Protein AF-A0A225V5F4-F1 (afdb_monomer_lite)

Organism: NCBI:txid4795

Sequence (228 aa):
MTTALLSSGRLGVRALQALCAVLAMIFTSLGYIKFTSGQLSSGSAIYTTIACYTAMLCGLYYVIPVGVLKLTSSAPKVLYQRLVDAVLAIALLIAGIIHATSDAVKDCSSYNTMFETYHGSALFRCGDMTVAIVLTFVTCALFLVTLVWSFMRDTCKSVNGDNLQAALADDDSQANGYVVASTPGKKDGPTSADATVDLDRQHPGLKIVRCTGRTLQFGCSVVALVCI

Radius of gyration: 25.62 Å; chains: 1; bounding box: 65×44×77 Å

pLDDT: mean 71.34, std 20.96, range [26.58, 97.12]

Foldseek 3Di:
DDQPADPPVVLVLLVLLLVLLVLLLVLLCQQFVVVVVVPDDDPLSVLLNVLSVLSNVRSCVCNPCVHPVVVDSDDPDLVVLLVSLVVSLVSLVVSLVSLCPDPCQVCVVVQQVVCCVPPVGGRGDNVSSVSSSVSSNVSSVSSVVVNVVSVVVVVVCVVCVPPVVVVVVPPPDDDDDDDDDDDDDDDDDDDDPVVVVVVCVVCVVVVVVVVVVVVVVVVVVVVVVVVD

Secondary structure (DSSP, 8-state):
----PPPHHHHHHHHHHHHHHHHHHHHHHHHBTTGGGTS---HHHHHHHHHHHHHHHHHHHIIIIIIIS---SSPPPHHHHHHHHHHHHHHHHHHHHHHHHSHHHHTHHHHHHHHHHHHSS-SB-HHHHHHHHHHHHHHHHHHHHHHHHHHHHHHHHHHTTTTSTTTSSSS----------PPPP------TTHHHHHHHHH-HHHHHHHHHHHHHHHHHHHHHHHT-

Structure (mmCIF, N/CA/C/O backbone):
data_AF-A0A225V5F4-F1
#
_entry.id   AF-A0A225V5F4-F1
#
loop_
_atom_site.group_PDB
_atom_site.id
_atom_site.type_symbol
_atom_site.label_atom_id
_atom_site.label_alt_id
_atom_site.label_comp_id
_atom_site.label_asym_id
_atom_site.label_entity_id
_atom_site.label_seq_id
_atom_site.pdbx_PDB_ins_code
_atom_site.Cartn_x
_atom_site.Cartn_y
_atom_site.Cartn_z
_atom_site.occupancy
_atom_site.B_iso_or_equiv
_atom_site.auth_seq_id
_atom_site.auth_comp_id
_atom_site.auth_asym_id
_atom_site.auth_atom_id
_atom_site.pdbx_PDB_model_num
ATOM 1 N N . MET A 1 1 ? -23.630 7.935 26.181 1.00 33.69 1 MET A N 1
ATOM 2 C CA . MET A 1 1 ? -23.200 7.223 24.956 1.00 33.69 1 MET A CA 1
ATOM 3 C C . MET A 1 1 ? -21.682 7.338 24.874 1.00 33.69 1 MET A C 1
ATOM 5 O O . MET A 1 1 ? -21.175 8.413 24.584 1.00 33.69 1 MET A O 1
ATOM 9 N N . THR A 1 2 ? -20.948 6.302 25.275 1.00 33.53 2 THR A N 1
ATOM 10 C CA . THR A 1 2 ? -19.479 6.309 25.334 1.00 33.53 2 THR A CA 1
ATOM 11 C C . THR A 1 2 ? -18.911 6.096 23.934 1.00 33.53 2 THR A C 1
ATOM 13 O O . THR A 1 2 ? -19.036 5.028 23.342 1.00 33.53 2 THR A O 1
ATOM 16 N N . THR A 1 3 ? -18.315 7.142 23.369 1.00 40.59 3 THR A N 1
ATOM 17 C CA . THR A 1 3 ? -17.640 7.096 22.073 1.00 40.59 3 THR A CA 1
ATOM 18 C C . THR A 1 3 ? -16.362 6.272 22.208 1.00 40.59 3 THR A C 1
ATOM 20 O O . THR A 1 3 ? -15.374 6.710 22.793 1.00 40.59 3 THR A O 1
ATOM 23 N N . ALA A 1 4 ? -16.362 5.050 21.673 1.00 45.97 4 ALA A N 1
ATOM 24 C CA . ALA A 1 4 ? -15.151 4.244 21.564 1.00 45.97 4 ALA A CA 1
ATOM 25 C C . ALA A 1 4 ? -14.235 4.845 20.482 1.00 45.97 4 ALA A C 1
ATOM 27 O O . ALA A 1 4 ? -14.235 4.418 19.329 1.00 45.97 4 ALA A O 1
ATOM 28 N N . LEU A 1 5 ? -13.487 5.886 20.847 1.00 53.06 5 LEU A N 1
ATOM 29 C CA . LEU A 1 5 ? -12.470 6.505 20.004 1.00 53.06 5 LEU A CA 1
ATOM 30 C C . LEU A 1 5 ? -11.338 5.492 19.770 1.00 53.06 5 LEU A C 1
ATOM 32 O O . LEU A 1 5 ? -10.773 4.951 20.723 1.00 53.06 5 LEU A O 1
ATOM 36 N N . LEU A 1 6 ? -10.993 5.218 18.505 1.00 58.59 6 LEU A N 1
ATOM 37 C CA . LEU A 1 6 ? -9.748 4.510 18.205 1.00 58.59 6 LEU A CA 1
ATOM 38 C C . LEU A 1 6 ? -8.584 5.303 18.815 1.00 58.59 6 LEU A C 1
ATOM 40 O O . LEU A 1 6 ? -8.486 6.511 18.614 1.00 58.59 6 LEU A O 1
ATOM 44 N N . SER A 1 7 ? -7.690 4.618 19.534 1.00 69.88 7 SER A N 1
ATOM 45 C CA . SER A 1 7 ? -6.461 5.231 20.053 1.00 69.88 7 SER A CA 1
ATOM 46 C C . SER A 1 7 ? -5.684 5.914 18.922 1.00 69.88 7 SER A C 1
ATOM 48 O O . SER A 1 7 ? -5.525 5.325 17.847 1.00 69.88 7 SER A O 1
ATOM 50 N N . SER A 1 8 ? -5.158 7.117 19.177 1.00 70.75 8 SER A N 1
ATOM 51 C CA . SER A 1 8 ? -4.374 7.904 18.212 1.00 70.75 8 SER A CA 1
ATOM 52 C C . SER A 1 8 ? -3.235 7.101 17.577 1.00 70.75 8 SER A C 1
ATOM 54 O O . SER A 1 8 ? -2.966 7.254 16.388 1.00 70.75 8 SER A O 1
ATOM 56 N N . GLY A 1 9 ? -2.624 6.172 18.325 1.00 70.75 9 GLY A N 1
ATOM 57 C CA . GLY A 1 9 ? -1.590 5.278 17.797 1.00 70.75 9 GLY A CA 1
ATOM 58 C C . GLY A 1 9 ? -2.111 4.329 16.712 1.00 70.75 9 GLY A C 1
ATOM 59 O O . GLY A 1 9 ? -1.473 4.162 15.677 1.00 70.75 9 GLY A O 1
ATOM 60 N N . ARG A 1 10 ? -3.313 3.761 16.882 1.00 74.88 10 ARG A N 1
ATOM 61 C CA . ARG A 1 10 ? -3.927 2.903 15.852 1.00 74.88 10 ARG A CA 1
ATOM 62 C C . ARG A 1 10 ? -4.319 3.703 14.619 1.00 74.88 10 ARG A C 1
ATOM 64 O O . ARG A 1 10 ? -4.143 3.211 13.511 1.00 74.88 10 ARG A O 1
ATOM 71 N N . LEU A 1 11 ? -4.818 4.922 14.806 1.00 79.62 11 LEU A N 1
ATOM 72 C CA . LEU A 1 11 ? -5.141 5.811 13.694 1.00 79.62 11 LEU A CA 1
ATOM 73 C C . LEU A 1 11 ? -3.889 6.144 12.866 1.00 79.62 11 LEU A C 1
ATOM 75 O O . LEU A 1 11 ? -3.936 6.065 11.641 1.00 79.62 11 LEU A O 1
ATOM 79 N N . GLY A 1 12 ? -2.762 6.420 13.531 1.00 79.00 12 GLY A N 1
ATOM 80 C CA . GLY A 1 12 ? -1.473 6.654 12.877 1.00 79.00 12 GLY A CA 1
ATOM 81 C C . GLY A 1 12 ? -1.001 5.460 12.044 1.00 79.00 12 GLY A C 1
ATOM 82 O O . GLY A 1 12 ? -0.640 5.630 10.882 1.00 79.00 12 GLY A O 1
ATOM 83 N N . VAL A 1 13 ? -1.083 4.237 12.583 1.00 84.19 13 VAL A N 1
ATOM 84 C CA . VAL A 1 13 ? -0.698 3.026 11.834 1.00 84.19 13 VAL A CA 1
ATOM 85 C C . VAL A 1 13 ? -1.609 2.798 10.621 1.00 84.19 13 VAL A C 1
ATOM 87 O O . VAL A 1 13 ? -1.116 2.447 9.553 1.00 84.19 13 VAL A O 1
ATOM 90 N N . ARG A 1 14 ? -2.922 3.050 10.736 1.00 87.94 14 ARG A N 1
ATOM 91 C CA . ARG A 1 14 ? -3.859 2.951 9.598 1.00 87.94 14 ARG A CA 1
ATOM 92 C C . ARG A 1 14 ? -3.578 3.985 8.508 1.00 87.94 14 ARG A C 1
ATOM 94 O O . ARG A 1 14 ? -3.664 3.658 7.327 1.00 87.94 14 ARG A O 1
ATOM 101 N N . ALA A 1 15 ? -3.210 5.205 8.893 1.00 87.75 15 ALA A N 1
ATOM 102 C CA . ALA A 1 15 ? -2.796 6.234 7.944 1.00 87.75 15 ALA A CA 1
ATOM 103 C C . ALA A 1 15 ? -1.501 5.838 7.223 1.00 87.75 15 ALA A C 1
ATOM 105 O O . ALA A 1 15 ? -1.421 5.956 6.003 1.00 87.75 15 ALA A O 1
ATOM 106 N N . LEU A 1 16 ? -0.524 5.294 7.954 1.00 88.88 16 LEU A N 1
ATOM 107 C CA . LEU A 1 16 ? 0.726 4.823 7.366 1.00 88.88 16 LEU A CA 1
ATOM 108 C C . LEU A 1 16 ? 0.502 3.646 6.404 1.00 88.88 16 LEU A C 1
ATOM 110 O O . LEU A 1 16 ? 1.072 3.646 5.320 1.00 88.88 16 LEU A O 1
ATOM 114 N N . GLN A 1 17 ? -0.378 2.696 6.745 1.00 92.38 17 GLN A N 1
ATOM 115 C CA . GLN A 1 17 ? -0.789 1.613 5.839 1.00 92.38 17 GLN A CA 1
ATOM 116 C C . GLN A 1 17 ? -1.348 2.166 4.524 1.00 92.38 17 GLN A C 1
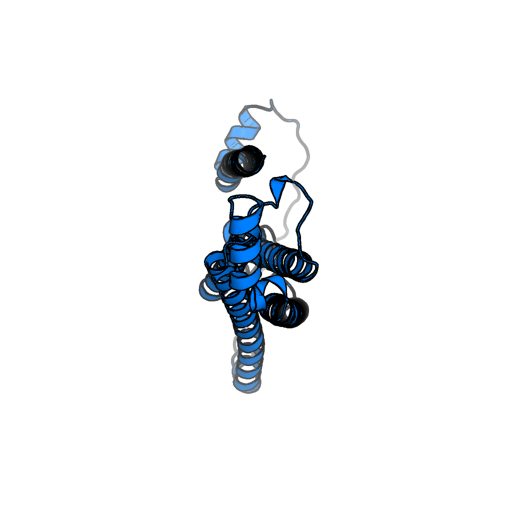ATOM 118 O O . GLN A 1 17 ? -0.930 1.731 3.454 1.00 92.38 17 GLN A O 1
ATOM 123 N N . ALA A 1 18 ? -2.258 3.144 4.597 1.00 92.12 18 ALA A N 1
ATOM 124 C CA . ALA A 1 18 ? -2.835 3.761 3.408 1.00 92.12 18 ALA A CA 1
ATOM 125 C C . ALA A 1 18 ? -1.777 4.493 2.568 1.00 92.12 18 ALA A C 1
ATOM 127 O O . ALA A 1 18 ? -1.742 4.325 1.353 1.00 92.12 18 ALA A O 1
ATOM 128 N N . LEU A 1 19 ? -0.891 5.262 3.208 1.00 93.69 19 LEU A N 1
ATOM 129 C CA . LEU A 1 19 ? 0.176 5.995 2.526 1.00 93.69 19 LEU A CA 1
ATOM 130 C C . LEU A 1 19 ? 1.174 5.057 1.839 1.00 93.69 19 LEU A C 1
ATOM 132 O O . LEU A 1 19 ? 1.462 5.239 0.658 1.00 93.69 19 LEU A O 1
ATOM 136 N N . CYS A 1 20 ? 1.672 4.034 2.538 1.00 92.75 20 CYS A N 1
ATOM 137 C CA . CYS A 1 20 ? 2.596 3.059 1.958 1.00 92.75 20 CYS A CA 1
ATOM 138 C C . CYS A 1 20 ? 1.955 2.299 0.791 1.00 92.75 20 CYS A C 1
ATOM 140 O O . CYS A 1 20 ? 2.609 2.108 -0.231 1.00 92.75 20 CYS A O 1
ATOM 142 N N . ALA A 1 21 ? 0.674 1.939 0.903 1.00 94.19 21 ALA A N 1
ATOM 143 C CA . ALA A 1 21 ? -0.059 1.267 -0.161 1.00 94.19 21 ALA A CA 1
ATOM 144 C C . ALA A 1 21 ? -0.243 2.153 -1.409 1.00 94.19 21 ALA A C 1
ATOM 146 O O . ALA A 1 21 ? -0.066 1.682 -2.532 1.00 94.19 21 ALA A O 1
ATOM 147 N N . VAL A 1 22 ? -0.541 3.446 -1.228 1.00 95.69 22 VAL A N 1
ATOM 148 C CA . VAL A 1 22 ? -0.614 4.422 -2.332 1.00 95.69 22 VAL A CA 1
ATOM 149 C C . VAL A 1 22 ? 0.736 4.557 -3.022 1.00 95.69 22 VAL A C 1
ATOM 151 O O . VAL A 1 22 ? 0.814 4.453 -4.244 1.00 95.69 22 VAL A O 1
ATOM 154 N N . LEU A 1 23 ? 1.805 4.757 -2.248 1.00 92.88 23 LEU A N 1
ATOM 155 C CA . LEU A 1 23 ? 3.150 4.888 -2.801 1.00 92.88 23 LEU A CA 1
ATOM 156 C C . LEU A 1 23 ? 3.560 3.612 -3.547 1.00 92.88 23 LEU A C 1
ATOM 158 O O . LEU A 1 23 ? 4.086 3.708 -4.651 1.00 92.88 23 LEU A O 1
ATOM 162 N N . ALA A 1 24 ? 3.250 2.427 -3.011 1.00 93.44 24 ALA A N 1
ATOM 163 C CA . ALA A 1 24 ? 3.509 1.157 -3.686 1.00 93.44 24 ALA A CA 1
ATOM 164 C C . ALA A 1 24 ? 2.818 1.080 -5.057 1.00 93.44 24 ALA A C 1
ATOM 166 O O . ALA A 1 24 ? 3.442 0.646 -6.023 1.00 93.44 24 ALA A O 1
ATOM 167 N N . MET A 1 25 ? 1.566 1.540 -5.176 1.00 93.31 25 MET A N 1
ATOM 168 C CA . MET A 1 25 ? 0.874 1.607 -6.470 1.00 93.31 25 MET A CA 1
ATOM 169 C C . MET A 1 25 ? 1.522 2.609 -7.425 1.00 93.31 25 MET A C 1
ATOM 171 O O . MET A 1 25 ? 1.740 2.276 -8.584 1.00 93.31 25 MET A O 1
ATOM 175 N N . ILE A 1 26 ? 1.864 3.811 -6.949 1.00 92.12 26 ILE A N 1
ATOM 176 C CA . ILE A 1 26 ? 2.505 4.842 -7.780 1.00 92.12 26 ILE A CA 1
ATOM 177 C C . ILE A 1 26 ? 3.826 4.316 -8.344 1.00 92.12 26 ILE A C 1
ATOM 179 O O . ILE A 1 26 ? 4.032 4.352 -9.553 1.00 92.12 26 ILE A O 1
ATOM 183 N N . PHE A 1 27 ? 4.697 3.774 -7.491 1.00 92.12 27 PHE A N 1
ATOM 184 C CA . PHE A 1 27 ? 5.974 3.208 -7.924 1.00 92.12 27 PHE A CA 1
ATOM 185 C C . PHE A 1 27 ? 5.797 1.959 -8.794 1.00 92.12 27 PHE A C 1
ATOM 187 O O . PHE A 1 27 ? 6.575 1.762 -9.724 1.00 92.12 27 PHE A O 1
ATOM 194 N N . THR A 1 28 ? 4.749 1.157 -8.563 1.00 90.94 28 THR A N 1
ATOM 195 C CA . THR A 1 28 ? 4.397 0.052 -9.469 1.00 90.94 28 THR A CA 1
ATOM 196 C C . THR A 1 28 ? 4.079 0.595 -10.856 1.00 90.94 28 THR A C 1
ATOM 198 O O . THR A 1 28 ? 4.645 0.112 -11.823 1.00 90.94 28 THR A O 1
ATOM 201 N N . SER A 1 29 ? 3.250 1.632 -10.978 1.00 88.81 29 SER A N 1
ATOM 202 C CA . SER A 1 29 ? 2.931 2.240 -12.274 1.00 88.81 29 SER A CA 1
ATOM 203 C C . SER A 1 29 ? 4.150 2.898 -12.930 1.00 88.81 29 SER A C 1
ATOM 205 O O . SER A 1 29 ? 4.380 2.709 -14.120 1.00 88.81 29 SER A O 1
ATOM 207 N N . LEU A 1 30 ? 4.973 3.621 -12.163 1.00 87.25 30 LEU A N 1
ATOM 208 C CA . LEU A 1 30 ? 6.195 4.262 -12.669 1.00 87.25 30 LEU A CA 1
ATOM 209 C C . LEU A 1 30 ? 7.260 3.250 -13.109 1.00 87.25 30 LEU A C 1
ATOM 211 O O . LEU A 1 30 ? 8.038 3.536 -14.018 1.00 87.25 30 LEU A O 1
ATOM 215 N N . GLY A 1 31 ? 7.284 2.067 -12.491 1.00 86.12 31 GLY A N 1
ATOM 216 C CA . GLY A 1 31 ? 8.183 0.976 -12.853 1.00 86.12 31 GLY A CA 1
ATOM 217 C C . GLY A 1 31 ? 8.015 0.513 -14.301 1.00 86.12 31 GLY A C 1
ATOM 218 O O . GLY A 1 31 ? 8.984 0.070 -14.910 1.00 86.12 31 GLY A O 1
ATOM 219 N N . TYR A 1 32 ? 6.829 0.664 -14.890 1.00 83.88 32 TYR A N 1
ATOM 220 C CA . TYR A 1 32 ? 6.538 0.235 -16.258 1.00 83.88 32 TYR A CA 1
ATOM 221 C C . TYR A 1 32 ? 6.329 1.469 -17.152 1.00 83.88 32 TYR A C 1
ATOM 223 O O . TYR A 1 32 ? 5.253 2.063 -17.183 1.00 83.88 32 TYR A O 1
ATOM 231 N N . ILE A 1 33 ? 7.363 1.849 -17.913 1.00 74.31 33 ILE A N 1
ATOM 232 C CA . ILE A 1 33 ? 7.420 3.124 -18.658 1.00 74.31 33 ILE A CA 1
ATOM 233 C C . ILE A 1 33 ? 6.311 3.216 -19.716 1.00 74.31 33 ILE A C 1
ATOM 235 O O . ILE A 1 33 ? 5.749 4.285 -19.944 1.00 74.31 33 ILE A O 1
ATOM 239 N N . LYS A 1 34 ? 5.952 2.091 -20.344 1.00 63.47 34 LYS A N 1
ATOM 240 C CA . LYS A 1 34 ? 4.895 2.024 -21.367 1.00 63.47 34 LYS A CA 1
ATOM 241 C C . LYS A 1 34 ? 3.515 1.638 -20.821 1.00 63.47 34 LYS A C 1
ATOM 243 O O . LYS A 1 34 ? 2.714 1.063 -21.559 1.00 63.47 34 LYS A O 1
ATOM 248 N N . PHE A 1 35 ? 3.194 1.972 -19.566 1.00 53.12 35 PHE A N 1
ATOM 249 C CA . PHE A 1 35 ? 1.824 1.802 -19.052 1.00 53.12 35 PHE A CA 1
ATOM 250 C C . PHE A 1 35 ? 0.787 2.539 -19.920 1.00 53.12 35 PHE A C 1
ATOM 252 O O . PHE A 1 35 ? -0.272 1.987 -20.205 1.00 53.12 35 PHE A O 1
ATOM 259 N N . THR A 1 36 ? 1.129 3.734 -20.421 1.00 47.31 36 THR A N 1
ATOM 260 C CA . THR A 1 36 ? 0.275 4.580 -21.281 1.00 47.31 36 THR A CA 1
ATOM 261 C C . THR A 1 36 ? -0.117 3.926 -22.609 1.00 47.31 36 THR A C 1
ATOM 263 O O . THR A 1 36 ? -1.167 4.237 -23.159 1.00 47.31 36 THR A O 1
ATOM 266 N N . SER A 1 37 ? 0.684 2.994 -23.134 1.00 50.25 37 SER A N 1
ATOM 267 C CA . SER A 1 37 ? 0.392 2.309 -24.404 1.00 50.25 37 SER A CA 1
ATOM 268 C C . SER A 1 37 ? -0.444 1.034 -24.223 1.00 50.25 37 SER A C 1
ATOM 270 O O . SER A 1 37 ? -0.746 0.365 -25.208 1.00 50.25 37 SER A O 1
ATOM 272 N N . GLY A 1 38 ? -0.762 0.646 -22.979 1.00 49.16 38 GLY A N 1
ATOM 273 C CA . GLY A 1 38 ? -1.541 -0.556 -22.650 1.00 49.16 38 GLY A CA 1
ATOM 274 C C . GLY A 1 38 ? -0.852 -1.895 -22.949 1.00 49.16 38 GLY A C 1
ATOM 275 O O . GLY A 1 38 ? -1.454 -2.945 -22.750 1.00 49.16 38 GLY A O 1
ATOM 276 N N . GLN A 1 39 ? 0.396 -1.887 -23.426 1.00 45.50 39 GLN A N 1
ATOM 277 C CA . GLN A 1 39 ? 1.005 -3.064 -24.053 1.00 45.50 39 GLN A CA 1
ATOM 278 C C . GLN A 1 39 ? 1.844 -3.948 -23.124 1.00 45.50 39 GLN A C 1
ATOM 280 O O . GLN A 1 39 ? 2.151 -5.073 -23.503 1.00 45.50 39 GLN A O 1
ATOM 285 N N . LEU A 1 40 ? 2.251 -3.481 -21.939 1.00 57.16 40 LEU A N 1
ATOM 286 C CA . LEU A 1 40 ? 3.290 -4.169 -21.158 1.00 57.16 40 LEU A CA 1
ATOM 287 C C . LEU A 1 40 ? 3.053 -4.081 -19.646 1.00 57.16 40 LEU A C 1
ATOM 289 O O . LEU A 1 40 ? 3.934 -3.668 -18.900 1.00 57.16 40 LEU A O 1
ATOM 293 N N . SER A 1 41 ? 1.858 -4.454 -19.181 1.00 65.94 41 SER A N 1
ATOM 294 C CA . SER A 1 41 ? 1.632 -4.688 -17.750 1.00 65.94 41 SER A CA 1
ATOM 295 C C . SER A 1 41 ? 1.781 -6.178 -17.447 1.00 65.94 41 SER A C 1
ATOM 297 O O . SER A 1 41 ? 1.124 -7.010 -18.070 1.00 65.94 41 SER A O 1
ATOM 299 N N . SER A 1 42 ? 2.659 -6.527 -16.506 1.00 78.50 42 SER A N 1
ATOM 300 C CA . SER A 1 42 ? 2.799 -7.911 -16.043 1.00 78.50 42 SER A CA 1
ATOM 301 C C . SER A 1 42 ? 1.627 -8.286 -15.132 1.00 78.50 42 SER A C 1
ATOM 303 O O . SER A 1 42 ? 1.201 -7.483 -14.298 1.00 78.50 42 SER A O 1
ATOM 305 N N . GLY A 1 43 ? 1.148 -9.533 -15.209 1.00 83.62 43 GLY A N 1
ATOM 306 C CA . GLY A 1 43 ? 0.132 -10.048 -14.281 1.00 83.62 43 GLY A CA 1
ATOM 307 C C . GLY A 1 43 ? 0.535 -9.892 -12.806 1.00 83.62 43 GLY A C 1
ATOM 308 O O . GLY A 1 43 ? -0.314 -9.636 -11.953 1.00 83.62 43 GLY A O 1
ATOM 309 N N . SER A 1 44 ? 1.841 -9.941 -12.517 1.00 87.81 44 SER A N 1
ATOM 310 C CA . SER A 1 44 ? 2.403 -9.686 -11.185 1.00 87.81 44 SER A CA 1
ATOM 311 C C . SER A 1 44 ? 2.184 -8.248 -10.701 1.00 87.81 44 SER A C 1
ATOM 313 O O . SER A 1 44 ? 1.809 -8.030 -9.545 1.00 87.81 44 SER A O 1
ATOM 315 N N . ALA A 1 45 ? 2.367 -7.265 -11.583 1.00 87.69 45 ALA A N 1
ATOM 316 C CA . ALA A 1 45 ? 2.132 -5.858 -11.282 1.00 87.69 45 ALA A CA 1
ATOM 317 C C . ALA A 1 45 ? 0.643 -5.570 -11.099 1.00 87.69 45 ALA A C 1
ATOM 319 O O . ALA A 1 45 ? 0.272 -4.883 -10.153 1.00 87.69 45 ALA A O 1
ATOM 320 N N . ILE A 1 46 ? -0.218 -6.148 -11.944 1.00 89.81 46 ILE A N 1
ATOM 321 C CA . ILE A 1 46 ? -1.675 -6.001 -11.826 1.00 89.81 46 ILE A CA 1
ATOM 322 C C . ILE A 1 46 ? -2.155 -6.531 -10.473 1.00 89.81 46 ILE A C 1
ATOM 324 O O . ILE A 1 46 ? -2.849 -5.821 -9.745 1.00 89.81 46 ILE A O 1
ATOM 328 N N . TYR A 1 47 ? -1.751 -7.750 -10.101 1.00 92.25 47 TYR A N 1
ATOM 329 C CA . TYR A 1 47 ? -2.118 -8.329 -8.809 1.00 92.25 47 TYR A CA 1
ATOM 330 C C . TYR A 1 47 ? -1.622 -7.468 -7.640 1.00 92.25 47 TYR A C 1
ATOM 332 O O . TYR A 1 47 ? -2.377 -7.201 -6.703 1.00 92.25 47 TYR A O 1
ATOM 340 N N . THR A 1 48 ? -0.385 -6.968 -7.720 1.00 93.00 48 THR A N 1
ATOM 341 C CA . THR A 1 48 ? 0.181 -6.090 -6.687 1.00 93.00 48 THR A CA 1
ATOM 342 C C . THR A 1 48 ? -0.588 -4.786 -6.557 1.00 93.00 48 THR A C 1
ATOM 344 O O . THR A 1 48 ? -0.920 -4.382 -5.445 1.00 93.00 48 THR A O 1
ATOM 347 N N . THR A 1 49 ? -0.947 -4.158 -7.674 1.00 92.69 49 THR A N 1
ATOM 348 C CA . THR A 1 49 ? -1.759 -2.940 -7.679 1.00 92.69 49 THR A CA 1
ATOM 349 C C . THR A 1 49 ? -3.125 -3.185 -7.045 1.00 92.69 49 THR A C 1
ATOM 351 O O . THR A 1 49 ? -3.555 -2.382 -6.225 1.00 92.69 49 THR A O 1
ATOM 354 N N . ILE A 1 50 ? -3.788 -4.310 -7.334 1.00 94.31 50 ILE A N 1
ATOM 355 C CA . ILE A 1 50 ? -5.079 -4.656 -6.716 1.00 94.31 50 ILE A CA 1
ATOM 356 C C . ILE A 1 50 ? -4.925 -4.879 -5.202 1.00 94.31 50 ILE A C 1
ATOM 358 O O . ILE A 1 50 ? -5.712 -4.352 -4.410 1.00 94.31 50 ILE A O 1
ATOM 362 N N . ALA A 1 51 ? -3.900 -5.617 -4.771 1.00 95.12 51 ALA A N 1
ATOM 363 C CA . ALA A 1 51 ? -3.637 -5.853 -3.351 1.00 95.12 51 ALA A CA 1
ATOM 364 C C . ALA A 1 51 ? -3.346 -4.536 -2.602 1.00 95.12 51 ALA A C 1
ATOM 366 O O . ALA A 1 51 ? -3.956 -4.257 -1.569 1.00 95.12 51 ALA A O 1
ATOM 367 N N . CYS A 1 52 ? -2.494 -3.672 -3.155 1.00 94.75 52 CYS A N 1
ATOM 368 C CA . CYS A 1 52 ? -2.200 -2.358 -2.585 1.00 94.75 52 CYS A CA 1
ATOM 369 C C . CYS A 1 52 ? -3.422 -1.423 -2.621 1.00 94.75 52 CYS A C 1
ATOM 371 O O . CYS A 1 52 ? -3.677 -0.708 -1.655 1.00 94.75 52 CYS A O 1
ATOM 373 N N . TYR A 1 53 ? -4.244 -1.470 -3.669 1.00 95.00 53 TYR A N 1
ATOM 374 C CA . TYR A 1 53 ? -5.486 -0.701 -3.747 1.00 95.00 53 TYR A CA 1
ATOM 375 C C . TYR A 1 53 ? -6.468 -1.086 -2.634 1.00 95.00 53 TYR A C 1
ATOM 377 O O . TYR A 1 53 ? -6.994 -0.223 -1.928 1.00 95.00 53 TYR A O 1
ATOM 385 N N . THR A 1 54 ? -6.686 -2.386 -2.427 1.00 94.69 54 THR A N 1
ATOM 386 C CA . THR A 1 54 ? -7.575 -2.872 -1.358 1.00 94.69 54 THR A CA 1
ATOM 387 C C . THR A 1 54 ? -7.041 -2.523 0.034 1.00 94.69 54 THR A C 1
ATOM 389 O O . THR A 1 54 ? -7.807 -2.088 0.897 1.00 94.69 54 THR A O 1
ATOM 392 N N . ALA A 1 55 ? -5.724 -2.612 0.237 1.00 94.00 55 ALA A N 1
ATOM 393 C CA . ALA A 1 55 ? -5.054 -2.180 1.460 1.00 94.00 55 ALA A CA 1
ATOM 394 C C . ALA A 1 55 ? -5.219 -0.673 1.723 1.00 94.00 55 ALA A C 1
ATOM 396 O O . ALA A 1 55 ? -5.548 -0.272 2.843 1.00 94.00 55 ALA A O 1
ATOM 397 N N . MET A 1 56 ? -5.062 0.158 0.688 1.00 95.06 56 MET A N 1
ATOM 398 C CA . MET A 1 56 ? -5.299 1.600 0.751 1.00 95.06 56 MET A CA 1
ATOM 399 C C . MET A 1 56 ? -6.742 1.906 1.159 1.00 95.06 56 MET A C 1
ATOM 401 O O . MET A 1 56 ? -6.956 2.677 2.096 1.00 95.06 56 MET A O 1
ATOM 405 N N . LEU A 1 57 ? -7.730 1.306 0.485 1.00 92.50 57 LEU A N 1
ATOM 406 C CA . LEU A 1 57 ? -9.145 1.516 0.804 1.00 92.50 57 LEU A CA 1
ATOM 407 C C . LEU A 1 57 ? -9.460 1.131 2.250 1.00 92.50 57 LEU A C 1
ATOM 409 O O . LEU A 1 57 ? -10.162 1.864 2.947 1.00 92.50 57 LEU A O 1
ATOM 413 N N . CYS A 1 58 ? -8.903 0.013 2.716 1.00 90.44 58 CYS A N 1
ATOM 414 C CA . CYS A 1 58 ? -9.038 -0.423 4.098 1.00 90.44 58 CYS A CA 1
ATOM 415 C C . CYS A 1 58 ? -8.472 0.624 5.072 1.00 90.44 58 CYS A C 1
ATOM 417 O O . CYS A 1 58 ? -9.175 1.067 5.981 1.00 90.44 58 CYS A O 1
ATOM 419 N N . GLY A 1 59 ? -7.237 1.089 4.857 1.00 85.56 59 GLY A N 1
ATOM 420 C CA . GLY A 1 59 ? -6.620 2.124 5.690 1.00 85.56 59 GLY A CA 1
ATOM 421 C C . GLY A 1 59 ? -7.425 3.429 5.708 1.00 85.56 59 GLY A C 1
ATOM 422 O O . GLY A 1 59 ? -7.727 3.954 6.781 1.00 85.56 59 GLY A O 1
ATOM 423 N N . LEU A 1 60 ? -7.861 3.912 4.539 1.00 86.50 60 LEU A N 1
ATOM 424 C CA . LEU A 1 60 ? -8.678 5.124 4.410 1.00 86.50 60 LEU A CA 1
ATOM 425 C C . LEU A 1 60 ? -10.037 4.996 5.100 1.00 86.50 60 LEU A C 1
ATOM 427 O O . LEU A 1 60 ? -10.486 5.956 5.727 1.00 86.50 60 LEU A O 1
ATOM 431 N N . TYR A 1 61 ? -10.668 3.821 5.049 1.00 85.31 61 TYR A N 1
ATOM 432 C CA . TYR A 1 61 ? -11.908 3.561 5.777 1.00 85.31 61 TYR A CA 1
ATOM 433 C C . TYR A 1 61 ? -11.718 3.705 7.294 1.00 85.31 61 TYR A C 1
ATOM 435 O O . TYR A 1 61 ? -12.560 4.276 7.979 1.00 85.31 61 TYR A O 1
ATOM 443 N N . TYR A 1 62 ? -10.601 3.258 7.861 1.00 79.69 62 TYR A N 1
ATOM 444 C CA . TYR A 1 62 ? -10.368 3.469 9.293 1.00 79.69 62 TYR A CA 1
ATOM 445 C C . TYR A 1 62 ? -9.984 4.916 9.635 1.00 79.69 62 TYR A C 1
ATOM 447 O O . TYR A 1 62 ? -10.282 5.382 10.735 1.00 79.69 62 TYR A O 1
ATOM 455 N N . VAL A 1 63 ? -9.347 5.644 8.716 1.00 82.50 63 VAL A N 1
ATOM 456 C CA . VAL A 1 63 ? -8.897 7.020 8.970 1.00 82.50 63 VAL A CA 1
ATOM 457 C C . VAL A 1 63 ? -10.027 8.034 8.811 1.00 82.50 63 VAL A C 1
ATOM 459 O O . VAL A 1 63 ? -10.257 8.839 9.713 1.00 82.50 63 VAL A O 1
ATOM 462 N N . ILE A 1 64 ? -10.753 7.995 7.693 1.00 80.12 64 ILE A N 1
ATOM 463 C CA . ILE A 1 64 ? -11.693 9.053 7.311 1.00 80.12 64 ILE A CA 1
ATOM 464 C C . ILE A 1 64 ? -13.017 8.933 8.085 1.00 80.12 64 ILE A C 1
ATOM 466 O O . ILE A 1 64 ? -13.264 9.787 8.939 1.00 80.12 64 ILE A O 1
ATOM 470 N N . PRO A 1 65 ? -13.877 7.918 7.862 1.00 71.38 65 PRO A N 1
ATOM 471 C CA . PRO A 1 65 ? -15.179 7.869 8.521 1.00 71.38 65 PRO A CA 1
ATOM 472 C C . PRO A 1 65 ? -15.077 7.600 10.026 1.00 71.38 65 PRO A C 1
ATOM 474 O O . PRO A 1 65 ? -15.865 8.162 10.785 1.00 71.38 65 PRO A O 1
ATOM 477 N N . VAL A 1 66 ? -14.109 6.793 10.477 1.00 71.38 66 VAL A N 1
ATOM 478 C CA . VAL A 1 66 ? -13.993 6.430 11.900 1.00 71.38 66 VAL A CA 1
ATOM 479 C C . VAL A 1 66 ? -13.154 7.436 12.694 1.00 71.38 66 VAL A C 1
ATOM 481 O O . VAL A 1 66 ? -13.552 7.826 13.790 1.00 71.38 66 VAL A O 1
ATOM 484 N N . GLY A 1 67 ? -12.010 7.872 12.160 1.00 68.06 67 GLY A N 1
ATOM 485 C CA . GLY A 1 67 ? -11.107 8.797 12.850 1.00 68.06 67 GLY A CA 1
ATOM 486 C C . GLY A 1 67 ? -11.526 10.262 12.731 1.00 68.06 67 GLY A C 1
ATOM 487 O O . GLY A 1 67 ? -11.769 10.925 13.739 1.00 68.06 67 GLY A O 1
ATOM 488 N N . VAL A 1 68 ? -11.602 10.767 11.497 1.00 72.69 68 VAL A N 1
ATOM 489 C CA . VAL A 1 68 ? -11.789 12.201 11.212 1.00 72.69 68 VAL A CA 1
ATOM 490 C C . VAL A 1 68 ? -13.253 12.616 11.325 1.00 72.69 68 VAL A C 1
ATOM 492 O O . VAL A 1 68 ? -13.573 13.577 12.019 1.00 72.69 68 VAL A O 1
ATOM 495 N N . LEU A 1 69 ? -14.147 11.892 10.650 1.00 70.12 69 LEU A N 1
ATOM 496 C CA . LEU A 1 69 ? -15.555 12.273 10.542 1.00 70.12 69 LEU A CA 1
ATOM 497 C C . LEU A 1 69 ? -16.414 11.732 11.692 1.00 70.12 69 LEU A C 1
ATOM 499 O O . LEU A 1 69 ? -17.547 12.177 11.851 1.00 70.12 69 LEU A O 1
ATOM 503 N N . LYS A 1 70 ? -15.888 10.784 12.485 1.00 70.31 70 LYS A N 1
ATOM 504 C CA . LYS A 1 70 ? -16.582 10.128 13.611 1.00 70.31 70 LYS A CA 1
ATOM 505 C C . LYS A 1 70 ? -18.017 9.693 13.260 1.00 70.31 70 LYS A C 1
ATOM 507 O O . LYS A 1 70 ? -18.912 9.754 14.099 1.00 70.31 70 LYS A O 1
ATOM 512 N N . LEU A 1 71 ? -18.236 9.259 12.015 1.00 65.06 71 LEU A N 1
ATOM 513 C CA . LEU A 1 71 ? -19.565 8.939 11.473 1.00 65.06 71 LEU A CA 1
ATOM 514 C C . LEU A 1 71 ? -20.152 7.672 12.090 1.00 65.06 71 LEU A C 1
ATOM 516 O O . LEU A 1 71 ? -21.364 7.470 12.071 1.00 65.06 71 LEU A O 1
ATOM 520 N N . THR A 1 72 ? -19.298 6.816 12.642 1.00 61.00 72 THR A N 1
ATOM 521 C CA . THR A 1 72 ? -19.718 5.548 13.220 1.00 61.00 72 THR A CA 1
ATOM 522 C C . THR A 1 72 ? -19.768 5.658 14.740 1.00 61.00 72 THR A C 1
ATOM 524 O O . THR A 1 72 ? -18.742 5.789 15.402 1.00 61.00 72 THR A O 1
ATOM 527 N N . SER A 1 73 ? -20.977 5.557 15.302 1.00 54.31 73 SER A N 1
ATOM 528 C CA . SER A 1 73 ? -21.213 5.566 16.756 1.00 54.31 73 SER A CA 1
ATOM 529 C C . SER A 1 73 ? -20.669 4.307 17.461 1.00 54.31 73 SER A C 1
ATOM 531 O O . SER A 1 73 ? -20.363 4.340 18.649 1.00 54.31 73 SER A O 1
ATOM 533 N N . SER A 1 74 ? -20.489 3.202 16.725 1.00 58.00 74 SER A N 1
ATOM 534 C CA . SER A 1 74 ? -19.896 1.952 17.221 1.00 58.00 74 SER A CA 1
ATOM 535 C C . SER A 1 74 ? -18.609 1.599 16.483 1.00 58.00 74 SER A C 1
ATOM 537 O O . SER A 1 74 ? -18.588 1.501 15.259 1.00 58.00 74 SER A O 1
ATOM 539 N N . ALA A 1 75 ? -17.535 1.339 17.228 1.00 61.41 75 ALA A N 1
ATOM 540 C CA . ALA A 1 75 ? -16.308 0.811 16.644 1.00 61.41 75 ALA A CA 1
ATOM 541 C C . ALA A 1 75 ? -16.576 -0.545 15.947 1.00 61.41 75 ALA A C 1
ATOM 543 O O . ALA A 1 75 ? -17.363 -1.351 16.457 1.00 61.41 75 ALA A O 1
ATOM 544 N N . PRO A 1 76 ? -15.937 -0.828 14.795 1.00 67.31 76 PRO A N 1
ATOM 545 C CA . PRO A 1 76 ? -16.087 -2.112 14.118 1.00 67.31 76 PRO A CA 1
ATOM 546 C C . PRO A 1 76 ? -15.678 -3.274 15.030 1.00 67.31 76 PRO A C 1
ATOM 548 O O . PRO A 1 76 ? -14.750 -3.163 15.835 1.00 67.31 76 PRO A O 1
ATOM 551 N N . LYS A 1 77 ? -16.377 -4.408 14.897 1.00 77.69 77 LYS A N 1
ATOM 552 C CA . LYS A 1 77 ? -16.124 -5.608 15.707 1.00 77.69 77 LYS A CA 1
ATOM 553 C C . LYS A 1 77 ? -14.665 -6.052 15.556 1.00 77.69 77 LYS A C 1
ATOM 555 O O . LYS A 1 77 ? -14.161 -6.181 14.441 1.00 77.69 77 LYS A O 1
ATOM 560 N N . VAL A 1 78 ? -14.017 -6.359 16.682 1.00 79.44 78 VAL A N 1
ATOM 561 C CA . VAL A 1 78 ? -12.595 -6.752 16.733 1.00 79.44 78 VAL A CA 1
ATOM 562 C C . VAL A 1 78 ? -12.308 -7.976 15.855 1.00 79.44 78 VAL A C 1
ATOM 564 O O . VAL A 1 78 ? -11.287 -8.010 15.174 1.00 79.44 78 VAL A O 1
ATOM 567 N N . LEU A 1 79 ? -13.231 -8.944 15.809 1.00 80.31 79 LEU A N 1
ATOM 568 C CA . LEU A 1 79 ? -13.111 -10.135 14.963 1.00 80.31 79 LEU A CA 1
ATOM 569 C C . LEU A 1 79 ? -13.011 -9.783 13.471 1.00 80.31 79 LEU A C 1
ATOM 571 O O . LEU A 1 79 ? -12.148 -10.309 12.776 1.00 80.31 79 LEU A O 1
ATOM 575 N N . TYR A 1 80 ? -13.851 -8.858 12.995 1.00 83.81 80 TYR A N 1
ATOM 576 C CA . TYR A 1 80 ? -13.832 -8.420 11.599 1.00 83.81 80 TYR A CA 1
ATOM 577 C C . TYR A 1 80 ? -12.527 -7.696 11.265 1.00 83.81 80 TYR A C 1
ATOM 579 O O . TYR A 1 80 ? -11.906 -7.980 10.247 1.00 83.81 80 TYR A O 1
ATOM 587 N N . GLN A 1 81 ? -12.065 -6.821 12.164 1.00 85.44 81 GLN A N 1
ATOM 588 C CA . GLN A 1 81 ? -10.787 -6.135 11.997 1.00 85.44 81 GLN A CA 1
ATOM 589 C C . GLN A 1 81 ? -9.618 -7.126 11.872 1.00 85.44 81 GLN A C 1
ATOM 591 O O . GLN A 1 81 ? -8.781 -6.963 10.993 1.00 85.44 81 GLN A O 1
ATOM 596 N N . ARG A 1 82 ? -9.581 -8.174 12.706 1.00 88.19 82 ARG A N 1
ATOM 597 C CA . ARG A 1 82 ? -8.548 -9.222 12.633 1.00 88.19 82 ARG A CA 1
ATOM 598 C C . ARG A 1 82 ? -8.591 -9.995 11.327 1.00 88.19 82 ARG A C 1
ATOM 600 O O . ARG A 1 82 ? -7.545 -10.235 10.740 1.00 88.19 82 ARG A O 1
ATOM 607 N N . LEU A 1 83 ? -9.786 -10.392 10.895 1.00 91.00 83 LEU A N 1
ATOM 608 C CA . LEU A 1 83 ? -9.955 -11.148 9.660 1.00 91.00 83 LEU A CA 1
ATOM 609 C C . LEU A 1 83 ? -9.454 -10.331 8.468 1.00 91.00 83 LEU A C 1
ATOM 611 O O . LEU A 1 83 ? -8.646 -10.828 7.692 1.00 91.00 83 LEU A O 1
ATOM 615 N N . VAL A 1 84 ? -9.871 -9.068 8.364 1.00 91.25 84 VAL A N 1
ATOM 616 C CA . VAL A 1 84 ? -9.427 -8.171 7.289 1.00 91.25 84 VAL A CA 1
ATOM 617 C C . VAL A 1 84 ? -7.918 -7.935 7.349 1.00 91.25 84 VAL A C 1
ATOM 619 O O . VAL A 1 84 ? -7.259 -8.024 6.316 1.00 91.25 84 VAL A O 1
ATOM 622 N N . ASP A 1 85 ? -7.354 -7.697 8.538 1.00 91.38 85 ASP A N 1
ATOM 623 C CA . ASP A 1 85 ? -5.910 -7.499 8.699 1.00 91.38 85 ASP A CA 1
ATOM 624 C C . ASP A 1 85 ? -5.109 -8.744 8.287 1.00 91.38 85 ASP A C 1
ATOM 626 O O . ASP A 1 85 ? -4.092 -8.622 7.608 1.00 91.38 85 ASP A O 1
ATOM 630 N N . ALA A 1 86 ? -5.578 -9.942 8.648 1.00 92.25 86 ALA A N 1
ATOM 631 C CA . ALA A 1 86 ? -4.937 -11.200 8.275 1.00 92.25 86 ALA A CA 1
ATOM 632 C C . ALA A 1 86 ? -5.030 -11.470 6.765 1.00 92.25 86 ALA A C 1
ATOM 634 O O . ALA A 1 86 ? -4.024 -11.797 6.138 1.00 92.25 86 ALA A O 1
ATOM 635 N N . VAL A 1 87 ? -6.213 -11.293 6.167 1.00 95.75 87 VAL A N 1
ATOM 636 C CA . VAL A 1 87 ? -6.423 -11.494 4.725 1.00 95.75 87 VAL A CA 1
ATOM 637 C C . VAL A 1 87 ? -5.576 -10.518 3.910 1.00 95.75 87 VAL A C 1
ATOM 639 O O . VAL A 1 87 ? -4.911 -10.939 2.966 1.00 95.75 87 VAL A O 1
ATOM 642 N N . LEU A 1 88 ? -5.546 -9.235 4.288 1.00 95.12 88 LEU A N 1
ATOM 643 C CA . LEU A 1 88 ? -4.733 -8.235 3.594 1.00 95.12 88 LEU A CA 1
ATOM 644 C C . LEU A 1 88 ? -3.236 -8.481 3.775 1.00 95.12 88 LEU A C 1
ATOM 646 O O . LEU A 1 88 ? -2.494 -8.337 2.809 1.00 95.12 88 LEU A O 1
ATOM 650 N N . ALA A 1 89 ? -2.783 -8.903 4.959 1.00 95.62 89 ALA A N 1
ATOM 651 C CA . ALA A 1 89 ? -1.387 -9.285 5.155 1.00 95.62 89 ALA A CA 1
ATOM 652 C C . ALA A 1 89 ? -0.984 -10.443 4.226 1.00 95.62 89 ALA A C 1
ATOM 654 O O . ALA A 1 89 ? 0.043 -10.364 3.559 1.00 95.62 89 ALA A O 1
ATOM 655 N N . ILE A 1 90 ? -1.815 -11.486 4.118 1.00 97.06 90 ILE A N 1
ATOM 656 C CA . ILE A 1 90 ? -1.553 -12.622 3.222 1.00 97.06 90 ILE A CA 1
ATOM 657 C C . ILE A 1 90 ? -1.554 -12.174 1.754 1.00 97.06 90 ILE A C 1
ATOM 659 O O . ILE A 1 90 ? -0.628 -12.503 1.016 1.00 97.06 90 ILE A O 1
ATOM 663 N N . ALA A 1 91 ? -2.552 -11.394 1.329 1.00 95.88 91 ALA A N 1
ATOM 664 C CA . ALA A 1 91 ? -2.645 -10.905 -0.046 1.00 95.88 91 ALA A CA 1
ATOM 665 C C . ALA A 1 91 ? -1.443 -10.026 -0.435 1.00 95.88 91 ALA A C 1
ATOM 667 O O . ALA A 1 91 ? -0.871 -10.201 -1.509 1.00 95.88 91 ALA A O 1
ATOM 668 N N . LEU A 1 92 ? -1.016 -9.119 0.451 1.00 96.50 92 LEU A N 1
ATOM 669 C CA . LEU A 1 92 ? 0.153 -8.260 0.233 1.00 96.50 92 LEU A CA 1
ATOM 670 C C . LEU A 1 92 ? 1.466 -9.051 0.237 1.00 96.50 92 LEU A C 1
ATOM 672 O O . LEU A 1 92 ? 2.372 -8.727 -0.526 1.00 96.50 92 LEU A O 1
ATOM 676 N N . LEU A 1 93 ? 1.572 -10.100 1.055 1.00 97.12 93 LEU A N 1
ATOM 677 C CA . LEU A 1 93 ? 2.730 -10.992 1.057 1.00 97.12 93 LEU A CA 1
ATOM 678 C C . LEU A 1 93 ? 2.849 -11.742 -0.273 1.00 97.12 93 LEU A C 1
ATOM 680 O O . LEU A 1 93 ? 3.919 -11.752 -0.880 1.00 97.12 93 LEU A O 1
ATOM 684 N N . ILE A 1 94 ? 1.743 -12.311 -0.757 1.00 97.00 94 ILE A N 1
ATOM 685 C CA . ILE A 1 94 ? 1.689 -12.966 -2.069 1.00 97.00 94 ILE A CA 1
ATOM 686 C C . ILE A 1 94 ? 2.035 -11.955 -3.169 1.00 97.00 94 ILE A C 1
ATOM 688 O O . ILE A 1 94 ? 2.836 -12.262 -4.050 1.00 97.00 94 ILE A O 1
ATOM 692 N N . ALA A 1 95 ? 1.500 -10.734 -3.090 1.00 93.75 95 ALA A N 1
ATOM 693 C CA . ALA A 1 95 ? 1.774 -9.677 -4.057 1.00 93.75 95 ALA A CA 1
ATOM 694 C C . ALA A 1 95 ? 3.261 -9.323 -4.112 1.00 93.75 95 ALA A C 1
ATOM 696 O O . ALA A 1 95 ? 3.854 -9.346 -5.188 1.00 93.75 95 ALA A O 1
ATOM 697 N N . GLY A 1 96 ? 3.881 -9.079 -2.956 1.00 92.81 96 GLY A N 1
ATOM 698 C CA . GLY A 1 96 ? 5.307 -8.787 -2.864 1.00 92.81 96 GLY A CA 1
ATOM 699 C C . GLY A 1 96 ? 6.169 -9.904 -3.456 1.00 92.81 96 GLY A C 1
ATOM 700 O O . GLY A 1 96 ? 7.074 -9.620 -4.238 1.00 92.81 96 GLY A O 1
ATOM 701 N N . ILE A 1 97 ? 5.862 -11.171 -3.151 1.00 95.69 97 ILE A N 1
ATOM 702 C CA . ILE A 1 97 ? 6.611 -12.327 -3.670 1.00 95.69 97 ILE A CA 1
ATOM 703 C C . ILE A 1 97 ? 6.452 -12.452 -5.186 1.00 95.69 97 ILE A C 1
ATOM 705 O O . ILE A 1 97 ? 7.452 -12.556 -5.895 1.00 95.69 97 ILE A O 1
ATOM 709 N N . ILE A 1 98 ? 5.222 -12.434 -5.704 1.00 94.69 98 ILE A N 1
ATOM 710 C CA . ILE A 1 98 ? 4.966 -12.594 -7.142 1.00 94.69 98 ILE A CA 1
ATOM 711 C C . ILE A 1 98 ? 5.567 -11.421 -7.929 1.00 94.69 98 ILE A C 1
ATOM 713 O O . ILE A 1 98 ? 6.138 -11.630 -8.997 1.00 94.69 98 ILE A O 1
ATOM 717 N N . HIS A 1 99 ? 5.503 -10.193 -7.405 1.00 92.19 99 HIS A N 1
ATOM 718 C CA . HIS A 1 99 ? 6.134 -9.038 -8.045 1.00 92.19 99 HIS A CA 1
ATOM 719 C C . HIS A 1 99 ? 7.657 -9.172 -8.052 1.00 92.19 99 HIS A C 1
ATOM 721 O O . HIS A 1 99 ? 8.264 -9.088 -9.118 1.00 92.19 99 HIS A O 1
ATOM 727 N N . ALA A 1 100 ? 8.265 -9.480 -6.904 1.00 93.56 100 ALA A N 1
ATOM 728 C CA . ALA A 1 100 ? 9.712 -9.650 -6.779 1.00 93.56 100 ALA A CA 1
ATOM 729 C C . ALA A 1 100 ? 10.266 -10.797 -7.632 1.00 93.56 100 ALA A C 1
ATOM 731 O O . ALA A 1 100 ? 11.396 -10.732 -8.106 1.00 93.56 100 ALA A O 1
ATOM 732 N N . THR A 1 101 ? 9.480 -11.856 -7.825 1.00 92.94 101 THR A N 1
ATOM 733 C CA . THR A 1 101 ? 9.909 -13.043 -8.572 1.00 92.94 101 THR A CA 1
ATOM 734 C C . THR A 1 101 ? 9.551 -13.006 -10.052 1.00 92.94 101 THR A C 1
ATOM 736 O O . THR A 1 101 ? 9.929 -13.937 -10.767 1.00 92.94 101 THR A O 1
ATOM 739 N N . SER A 1 102 ? 8.862 -11.961 -10.513 1.00 89.94 102 SER A N 1
ATOM 740 C CA . SER A 1 102 ? 8.472 -11.830 -11.915 1.00 89.94 102 SER A CA 1
ATOM 741 C C . SER A 1 102 ? 9.663 -11.571 -12.834 1.00 89.94 102 SER A C 1
ATOM 743 O O . SER A 1 102 ? 10.610 -10.877 -12.458 1.00 89.94 102 SER A O 1
ATOM 745 N N . ASP A 1 103 ? 9.587 -12.094 -14.057 1.00 87.00 103 ASP A N 1
ATOM 746 C CA . ASP A 1 103 ? 10.645 -11.958 -15.068 1.00 87.00 103 ASP A CA 1
ATOM 747 C C . ASP A 1 103 ? 10.919 -10.486 -15.406 1.00 87.00 103 ASP A C 1
ATOM 749 O O . ASP A 1 103 ? 12.061 -10.090 -15.620 1.00 87.00 103 ASP A O 1
ATOM 753 N N . ALA A 1 104 ? 9.879 -9.644 -15.339 1.00 83.12 104 ALA A N 1
ATOM 754 C CA . ALA A 1 104 ? 9.996 -8.196 -15.491 1.00 83.12 104 ALA A CA 1
ATOM 755 C C . ALA A 1 104 ? 10.959 -7.561 -14.471 1.00 83.12 104 ALA A C 1
ATOM 757 O O . ALA A 1 104 ? 11.631 -6.589 -14.797 1.00 83.12 104 ALA A O 1
ATOM 758 N N . VAL A 1 105 ? 11.040 -8.108 -13.253 1.00 86.69 105 VAL A N 1
ATOM 759 C CA . VAL A 1 105 ? 11.904 -7.602 -12.177 1.00 86.69 105 VAL A CA 1
ATOM 760 C C . VAL A 1 105 ? 13.265 -8.292 -12.191 1.00 86.69 105 VAL A C 1
ATOM 762 O O . VAL A 1 105 ? 14.285 -7.609 -12.121 1.00 86.69 105 VAL A O 1
ATOM 765 N N . LYS A 1 106 ? 13.299 -9.626 -12.313 1.00 89.19 106 LYS A N 1
ATOM 766 C CA . LYS A 1 106 ? 14.548 -10.410 -12.314 1.00 89.19 106 LYS A CA 1
ATOM 767 C C . LYS A 1 106 ? 15.473 -10.035 -13.466 1.00 89.19 106 LYS A C 1
ATOM 769 O O . LYS A 1 106 ? 16.654 -9.791 -13.243 1.00 89.19 106 LYS A O 1
ATOM 774 N N . ASP A 1 107 ? 14.913 -9.918 -14.665 1.00 88.25 107 ASP A N 1
ATOM 775 C CA . ASP A 1 107 ? 15.671 -9.655 -15.887 1.00 88.25 107 ASP A CA 1
ATOM 776 C C . ASP A 1 107 ? 15.519 -8.200 -16.348 1.00 88.25 107 ASP A C 1
ATOM 778 O O . ASP A 1 107 ? 15.787 -7.868 -17.502 1.00 88.25 107 ASP A O 1
ATOM 782 N N . CYS A 1 108 ? 15.115 -7.303 -15.440 1.00 87.88 108 CYS A N 1
ATOM 783 C CA . CYS A 1 108 ? 14.797 -5.910 -15.754 1.00 87.88 108 CYS A CA 1
ATOM 784 C C . CYS A 1 108 ? 15.928 -5.197 -16.517 1.00 87.88 108 CYS A C 1
ATOM 786 O O . CYS A 1 108 ? 15.690 -4.544 -17.534 1.00 87.88 108 CYS A O 1
ATOM 788 N N . SER A 1 109 ? 17.181 -5.373 -16.075 1.00 87.06 109 SER A N 1
ATOM 789 C CA . SER A 1 109 ? 18.343 -4.782 -16.751 1.00 87.06 109 SER A CA 1
ATOM 790 C C . SER A 1 109 ? 18.573 -5.375 -18.142 1.00 87.06 109 SER A C 1
ATOM 792 O O . SER A 1 109 ? 18.955 -4.641 -19.047 1.00 87.06 109 SER A O 1
ATOM 794 N N . SER A 1 110 ? 18.342 -6.678 -18.321 1.00 87.88 110 SER A N 1
ATOM 795 C CA . SER A 1 110 ? 18.529 -7.360 -19.606 1.00 87.88 110 SER A CA 1
ATOM 796 C C . SER A 1 110 ? 17.457 -6.954 -20.619 1.00 87.88 110 SER A C 1
ATOM 798 O O . SER A 1 110 ? 17.754 -6.746 -21.794 1.00 87.88 110 SER A O 1
ATOM 800 N N . TYR A 1 111 ? 16.206 -6.797 -20.178 1.00 84.62 111 TYR A N 1
ATOM 801 C CA . TYR A 1 111 ? 15.139 -6.289 -21.038 1.00 84.62 111 TYR A CA 1
ATOM 802 C C . TYR A 1 111 ? 15.386 -4.838 -21.449 1.00 84.62 111 TYR A C 1
ATOM 804 O O . TYR A 1 111 ? 15.177 -4.495 -22.612 1.00 84.62 111 TYR A O 1
ATOM 812 N N . ASN A 1 112 ? 15.877 -3.997 -20.534 1.00 86.75 112 ASN A N 1
ATOM 813 C CA . ASN A 1 112 ? 16.207 -2.612 -20.855 1.00 86.75 112 ASN A CA 1
ATOM 814 C C . ASN A 1 112 ? 17.352 -2.492 -21.859 1.00 86.75 112 ASN A C 1
ATOM 816 O O . ASN A 1 112 ? 17.210 -1.740 -22.815 1.00 86.75 112 ASN A O 1
ATOM 820 N N . THR A 1 113 ? 18.443 -3.248 -21.706 1.00 87.12 113 THR A N 1
ATOM 821 C CA . THR A 1 113 ? 19.558 -3.195 -22.669 1.00 87.12 113 THR A CA 1
ATOM 822 C C . THR A 1 113 ? 19.124 -3.654 -24.060 1.00 87.12 113 THR A C 1
ATOM 824 O O . THR A 1 113 ? 19.484 -3.028 -25.059 1.00 87.12 113 THR A O 1
ATOM 827 N N . MET A 1 114 ? 18.295 -4.701 -24.142 1.00 85.06 114 MET A N 1
ATOM 828 C CA . MET A 1 114 ? 17.713 -5.155 -25.405 1.00 85.06 114 MET A CA 1
ATOM 829 C C . MET A 1 114 ? 16.835 -4.062 -26.035 1.00 85.06 114 MET A C 1
ATOM 831 O O . MET A 1 114 ? 17.016 -3.722 -27.203 1.00 85.06 114 MET A O 1
ATOM 835 N N . PHE A 1 115 ? 15.916 -3.470 -25.269 1.00 84.00 115 PHE A N 1
ATOM 836 C CA . PHE A 1 115 ? 15.014 -2.435 -25.780 1.00 84.00 115 PHE A CA 1
ATOM 837 C C . PHE A 1 115 ? 15.729 -1.137 -26.157 1.00 84.00 115 PHE A C 1
ATOM 839 O O . PHE A 1 115 ? 15.400 -0.549 -27.184 1.00 84.00 115 PHE A O 1
ATOM 846 N N . GLU A 1 116 ? 16.738 -0.711 -25.403 1.00 85.81 116 GLU A N 1
ATOM 847 C CA . GLU A 1 116 ? 17.550 0.452 -25.762 1.00 85.81 116 GLU A CA 1
ATOM 848 C C . GLU A 1 116 ? 18.318 0.219 -27.066 1.00 85.81 116 GLU A C 1
ATOM 850 O O . GLU A 1 116 ? 18.371 1.114 -27.907 1.00 85.81 116 GLU A O 1
ATOM 855 N N . THR A 1 117 ? 18.818 -1.000 -27.292 1.00 87.44 117 THR A N 1
ATOM 856 C CA . THR A 1 117 ? 19.537 -1.356 -28.526 1.00 87.44 117 THR A CA 1
ATOM 857 C C . THR A 1 117 ? 18.635 -1.303 -29.764 1.00 87.44 117 THR A C 1
ATOM 859 O O . THR A 1 117 ? 19.057 -0.803 -30.805 1.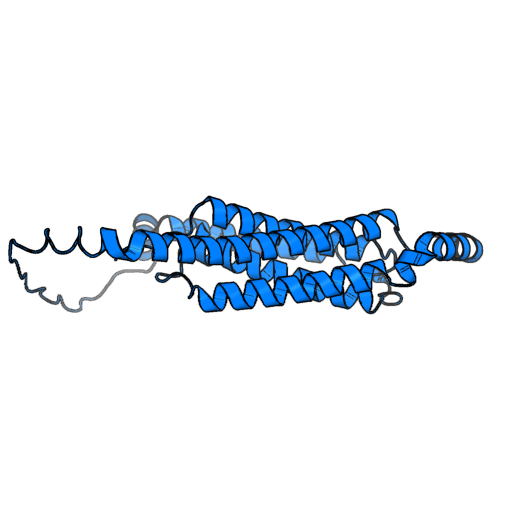00 87.44 117 THR A O 1
ATOM 862 N N . TYR A 1 118 ? 17.394 -1.798 -29.674 1.00 84.25 118 TYR A N 1
ATOM 863 C CA . TYR A 1 118 ? 16.492 -1.897 -30.835 1.00 84.25 118 TYR A CA 1
ATOM 864 C C . TYR A 1 118 ? 15.514 -0.722 -30.987 1.00 84.25 118 TYR A C 1
ATOM 866 O O . TYR A 1 118 ? 15.047 -0.450 -32.091 1.00 84.25 118 TYR A O 1
ATOM 874 N N . HIS A 1 119 ? 15.188 -0.025 -29.898 1.00 81.75 119 HIS A N 1
ATOM 875 C CA . HIS A 1 119 ? 14.150 1.012 -29.852 1.00 81.75 119 HIS A CA 1
ATOM 876 C C . HIS A 1 119 ? 14.615 2.334 -29.219 1.00 81.75 119 HIS A C 1
ATOM 878 O O . HIS A 1 119 ? 13.804 3.253 -29.089 1.00 81.75 119 HIS A O 1
ATOM 884 N N . GLY A 1 120 ? 15.884 2.452 -28.806 1.00 80.88 120 GLY A N 1
ATOM 885 C CA . GLY A 1 120 ? 16.472 3.695 -28.288 1.00 80.88 120 GLY A CA 1
ATOM 886 C C . GLY A 1 120 ? 15.889 4.193 -26.961 1.00 80.88 120 GLY A C 1
ATOM 887 O O . GLY A 1 120 ? 16.108 5.345 -26.597 1.00 80.88 120 GLY A O 1
ATOM 888 N N . SER A 1 121 ? 15.107 3.372 -26.253 1.00 81.12 121 SER A N 1
ATOM 889 C CA . SER A 1 121 ? 14.460 3.741 -24.989 1.00 81.12 121 SER A CA 1
ATOM 890 C C . SER A 1 121 ? 14.305 2.541 -24.056 1.00 81.12 121 SER A C 1
ATOM 892 O O . SER A 1 121 ? 14.077 1.420 -24.512 1.00 81.12 121 SER A O 1
ATOM 894 N N . ALA A 1 122 ? 14.401 2.789 -22.747 1.00 79.50 122 ALA A N 1
ATOM 895 C CA . ALA A 1 122 ? 14.167 1.783 -21.717 1.00 79.50 122 ALA A CA 1
ATOM 896 C C . ALA A 1 122 ? 12.684 1.383 -21.639 1.00 79.50 122 ALA A C 1
ATOM 898 O O . ALA A 1 122 ? 11.781 2.193 -21.871 1.00 79.50 122 ALA A O 1
ATOM 899 N N . LEU A 1 123 ? 12.434 0.130 -21.258 1.00 80.00 123 LEU A N 1
ATOM 900 C CA . LEU A 1 123 ? 11.090 -0.424 -21.093 1.00 80.00 123 LEU A CA 1
ATOM 901 C C . LEU A 1 123 ? 10.588 -0.293 -19.647 1.00 80.00 123 LEU A C 1
ATOM 903 O O . LEU A 1 123 ? 9.407 -0.032 -19.398 1.00 80.00 123 LEU A O 1
ATOM 907 N N . PHE A 1 124 ? 11.502 -0.463 -18.694 1.00 86.12 124 PHE A N 1
ATOM 908 C CA . PHE A 1 124 ? 11.231 -0.559 -17.268 1.00 86.12 124 PHE A CA 1
ATOM 909 C C . PHE A 1 124 ? 12.122 0.387 -16.463 1.00 86.12 124 PHE A C 1
ATOM 911 O O . PHE A 1 124 ? 13.278 0.629 -16.799 1.00 86.12 124 PHE A O 1
ATOM 918 N N . ARG A 1 125 ? 11.616 0.888 -15.338 1.00 87.88 125 ARG A N 1
ATOM 919 C CA . ARG A 1 125 ? 12.402 1.607 -14.330 1.00 87.88 125 ARG A CA 1
ATOM 920 C C . ARG A 1 125 ? 12.639 0.672 -13.152 1.00 87.88 125 ARG A C 1
ATOM 922 O O . ARG A 1 125 ? 11.870 0.649 -12.195 1.00 87.88 125 ARG A O 1
ATOM 929 N N . CYS A 1 126 ? 13.715 -0.114 -13.226 1.00 88.69 126 CYS A N 1
ATOM 930 C CA . CYS A 1 126 ? 14.015 -1.175 -12.253 1.00 88.69 126 CYS A CA 1
ATOM 931 C C . CYS A 1 126 ? 14.113 -0.664 -10.804 1.00 88.69 126 CYS A C 1
ATOM 933 O O . CYS A 1 126 ? 13.704 -1.350 -9.866 1.00 88.69 126 CYS A O 1
ATOM 935 N N . GLY A 1 127 ? 14.618 0.562 -10.616 1.00 88.50 127 GLY A N 1
ATOM 936 C CA . GLY A 1 127 ? 14.663 1.211 -9.304 1.00 88.50 127 GLY A CA 1
ATOM 937 C C . GLY A 1 127 ? 13.266 1.425 -8.718 1.00 88.50 127 GLY A C 1
ATOM 938 O O . GLY A 1 127 ? 13.012 1.034 -7.582 1.00 88.50 127 GLY A O 1
ATOM 939 N N . ASP A 1 128 ? 12.334 1.950 -9.515 1.00 90.06 128 ASP A N 1
ATOM 940 C CA . ASP A 1 128 ? 10.954 2.192 -9.083 1.00 90.06 128 ASP A CA 1
ATOM 941 C C . ASP A 1 128 ? 10.200 0.879 -8.822 1.00 90.06 128 ASP A C 1
ATOM 943 O O . ASP A 1 128 ? 9.490 0.770 -7.823 1.00 90.06 128 ASP A O 1
ATOM 947 N N . MET A 1 129 ? 10.435 -0.164 -9.631 1.00 89.31 129 MET A N 1
ATOM 948 C CA . MET A 1 129 ? 9.913 -1.512 -9.351 1.00 89.31 129 MET A CA 1
ATOM 949 C C . MET A 1 129 ? 10.401 -2.044 -7.997 1.00 89.31 129 MET A C 1
ATOM 951 O O . MET A 1 129 ? 9.616 -2.574 -7.211 1.00 89.31 129 MET A O 1
ATOM 955 N N . THR A 1 130 ? 11.687 -1.860 -7.691 1.00 92.50 130 THR A N 1
ATOM 956 C CA . THR A 1 130 ? 12.273 -2.290 -6.413 1.00 92.50 130 THR A CA 1
ATOM 957 C C . THR A 1 130 ? 11.637 -1.547 -5.238 1.00 92.50 130 THR A C 1
ATOM 959 O O . THR A 1 130 ? 11.241 -2.169 -4.252 1.00 92.50 130 THR A O 1
ATOM 962 N N . VAL A 1 131 ? 11.472 -0.226 -5.353 1.00 93.69 131 VAL A N 1
ATOM 963 C CA . VAL A 1 131 ? 10.810 0.595 -4.327 1.00 93.69 131 VAL A CA 1
ATOM 964 C C . VAL A 1 131 ? 9.365 0.141 -4.110 1.00 93.69 131 VAL A C 1
ATOM 966 O O . VAL A 1 131 ? 8.934 -0.003 -2.964 1.00 93.69 131 VAL A O 1
ATOM 969 N N . ALA A 1 132 ? 8.629 -0.155 -5.183 1.00 93.50 132 ALA A N 1
ATOM 970 C CA . ALA A 1 132 ? 7.262 -0.660 -5.097 1.00 93.50 132 ALA A CA 1
ATOM 971 C C . ALA A 1 132 ? 7.168 -1.986 -4.326 1.00 93.50 132 ALA A C 1
ATOM 973 O O . ALA A 1 132 ? 6.310 -2.142 -3.452 1.00 93.50 132 ALA A O 1
ATOM 974 N N . ILE A 1 133 ? 8.073 -2.929 -4.607 1.00 93.81 133 ILE A N 1
ATOM 975 C CA . ILE A 1 133 ? 8.151 -4.221 -3.912 1.00 93.81 133 ILE A CA 1
ATOM 976 C C . ILE A 1 133 ? 8.408 -4.009 -2.419 1.00 93.81 133 ILE A C 1
ATOM 978 O O . ILE A 1 133 ? 7.687 -4.555 -1.580 1.00 93.81 133 ILE A O 1
ATOM 982 N N . VAL A 1 134 ? 9.394 -3.176 -2.073 1.00 96.69 134 VAL A N 1
ATOM 983 C CA . VAL A 1 134 ? 9.732 -2.876 -0.675 1.00 96.69 134 VAL A CA 1
ATOM 984 C C . VAL A 1 134 ? 8.535 -2.260 0.049 1.00 96.69 134 VAL A C 1
ATOM 986 O O . VAL A 1 134 ? 8.166 -2.725 1.126 1.00 96.69 134 VAL A O 1
ATOM 989 N N . LEU A 1 135 ? 7.873 -1.267 -0.548 1.00 94.31 135 LEU A N 1
ATOM 990 C CA . LEU A 1 135 ? 6.688 -0.635 0.038 1.00 94.31 135 LEU A CA 1
ATOM 991 C C . LEU A 1 135 ? 5.518 -1.612 0.209 1.00 94.31 135 LEU A C 1
ATOM 993 O O . LEU A 1 135 ? 4.773 -1.510 1.187 1.00 94.31 135 LEU A O 1
ATOM 997 N N . THR A 1 136 ? 5.376 -2.590 -0.687 1.00 94.69 136 THR A N 1
ATOM 998 C CA . THR A 1 136 ? 4.369 -3.655 -0.567 1.00 94.69 136 THR A CA 1
ATOM 999 C C . THR A 1 136 ? 4.639 -4.522 0.670 1.00 94.69 136 THR A C 1
ATOM 1001 O O . THR A 1 136 ? 3.736 -4.737 1.482 1.00 94.69 136 THR A O 1
ATOM 1004 N N . PHE A 1 137 ? 5.893 -4.936 0.892 1.00 96.00 137 PHE A N 1
ATOM 1005 C CA . PHE A 1 137 ? 6.284 -5.676 2.100 1.00 96.00 137 PHE A CA 1
ATOM 1006 C C . PHE A 1 137 ? 6.170 -4.842 3.380 1.00 96.00 137 PHE A C 1
ATOM 1008 O O . PHE A 1 137 ? 5.712 -5.352 4.402 1.00 96.00 137 PHE A O 1
ATOM 1015 N N . VAL A 1 138 ? 6.519 -3.553 3.337 1.00 94.56 138 VAL A N 1
ATOM 1016 C CA . VAL A 1 138 ? 6.319 -2.635 4.471 1.00 94.56 138 VAL A CA 1
ATOM 1017 C C . VAL A 1 138 ? 4.834 -2.537 4.818 1.00 94.56 138 VAL A C 1
ATOM 1019 O O . VAL A 1 138 ? 4.462 -2.662 5.983 1.00 94.56 138 VAL A O 1
ATOM 1022 N N . THR A 1 139 ? 3.966 -2.393 3.816 1.00 93.50 139 THR A N 1
ATOM 1023 C CA . THR A 1 139 ? 2.511 -2.364 4.019 1.00 93.50 139 THR A CA 1
ATOM 1024 C C . THR A 1 139 ? 2.023 -3.670 4.650 1.00 93.50 139 THR A C 1
ATOM 1026 O O . THR A 1 139 ? 1.280 -3.634 5.630 1.00 93.50 139 THR A O 1
ATOM 1029 N N . CYS A 1 140 ? 2.497 -4.823 4.164 1.00 95.38 140 CYS A N 1
ATOM 1030 C CA . CYS A 1 140 ? 2.217 -6.130 4.764 1.00 95.38 140 CYS A CA 1
ATOM 1031 C C . CYS A 1 140 ? 2.616 -6.180 6.249 1.00 95.38 140 CYS A C 1
ATOM 1033 O O . CYS A 1 140 ? 1.809 -6.560 7.100 1.00 95.38 140 CYS A O 1
ATOM 1035 N N . ALA A 1 141 ? 3.837 -5.753 6.582 1.00 92.19 141 ALA A N 1
ATOM 1036 C CA . ALA A 1 141 ? 4.325 -5.726 7.958 1.00 92.19 141 ALA A CA 1
ATOM 1037 C C . ALA A 1 141 ? 3.445 -4.847 8.859 1.00 92.19 141 ALA A C 1
ATOM 1039 O O . ALA A 1 141 ? 3.116 -5.243 9.976 1.00 92.19 141 ALA A O 1
ATOM 1040 N N . LEU A 1 142 ? 2.984 -3.695 8.366 1.00 90.50 142 LEU A N 1
ATOM 1041 C CA . LEU A 1 142 ? 2.072 -2.832 9.116 1.00 90.50 142 LEU A CA 1
ATOM 1042 C C . LEU A 1 142 ? 0.728 -3.514 9.409 1.00 90.50 142 LEU A C 1
ATOM 1044 O O . LEU A 1 142 ? 0.182 -3.310 10.495 1.00 90.50 142 LEU A O 1
ATOM 1048 N N . PHE A 1 143 ? 0.184 -4.317 8.488 1.00 91.06 143 PHE A N 1
ATOM 1049 C CA . PHE A 1 143 ? -1.035 -5.101 8.742 1.00 91.06 143 PHE A CA 1
ATOM 1050 C C . PHE A 1 143 ? -0.811 -6.196 9.792 1.00 91.06 143 PHE A C 1
ATOM 1052 O O . PHE A 1 143 ? -1.645 -6.370 10.687 1.00 91.06 143 PHE A O 1
ATOM 1059 N N . LEU A 1 144 ? 0.344 -6.867 9.759 1.00 90.25 144 LEU A N 1
ATOM 1060 C CA . LEU A 1 144 ? 0.735 -7.831 10.792 1.00 90.25 144 LEU A CA 1
ATOM 1061 C C . LEU A 1 144 ? 0.890 -7.169 12.164 1.00 90.25 144 LEU A C 1
ATOM 1063 O O . LEU A 1 144 ? 0.401 -7.704 13.156 1.00 90.25 144 LEU A O 1
ATOM 1067 N N . VAL A 1 145 ? 1.490 -5.977 12.233 1.00 87.75 145 VAL A N 1
ATOM 1068 C CA . VAL A 1 145 ? 1.595 -5.208 13.482 1.00 87.75 145 VAL A CA 1
ATOM 1069 C C . VAL A 1 145 ? 0.207 -4.894 14.041 1.00 87.75 145 VAL A C 1
ATOM 1071 O O . VAL A 1 145 ? -0.037 -5.120 15.228 1.00 87.75 145 VAL A O 1
ATOM 1074 N N . THR A 1 146 ? -0.741 -4.442 13.209 1.00 87.44 146 THR A N 1
ATOM 1075 C CA . THR A 1 146 ? -2.120 -4.198 13.672 1.00 87.44 146 THR A CA 1
ATOM 1076 C C . THR A 1 146 ? -2.833 -5.471 14.123 1.00 87.44 146 THR A C 1
ATOM 1078 O O . THR A 1 146 ? -3.586 -5.429 15.102 1.00 87.44 146 THR A O 1
ATOM 1081 N N . LEU A 1 147 ? -2.552 -6.604 13.474 1.00 85.56 147 LEU A N 1
ATOM 1082 C CA . LEU A 1 147 ? -3.097 -7.908 13.833 1.00 85.56 147 LEU A CA 1
ATOM 1083 C C . LEU A 1 147 ? -2.565 -8.379 15.196 1.00 85.56 147 LEU A C 1
ATOM 1085 O O . LEU A 1 147 ? -3.356 -8.663 16.096 1.00 85.56 147 LEU A O 1
ATOM 1089 N N . VAL A 1 148 ? -1.242 -8.393 15.385 1.00 84.12 148 VAL A N 1
ATOM 1090 C CA . VAL A 1 148 ? -0.587 -8.800 16.641 1.00 84.12 148 VAL A CA 1
ATOM 1091 C C . VAL A 1 148 ? -1.007 -7.889 17.789 1.00 84.12 148 VAL A C 1
ATOM 1093 O O . VAL A 1 148 ? -1.403 -8.375 18.848 1.00 84.12 148 VAL A O 1
ATOM 1096 N N . TRP A 1 149 ? -1.026 -6.570 17.570 1.00 84.31 149 TRP A N 1
ATOM 1097 C CA . TRP A 1 149 ? -1.514 -5.613 18.564 1.00 84.31 149 TRP A CA 1
ATOM 1098 C C . TRP A 1 149 ? -2.963 -5.917 18.966 1.00 84.31 149 TRP A C 1
ATOM 1100 O O . TRP A 1 149 ? -3.342 -5.796 20.135 1.00 84.31 149 TRP A O 1
ATOM 1110 N N . SER A 1 150 ? -3.802 -6.317 18.004 1.00 82.19 150 SER A N 1
ATOM 1111 C CA . SER A 1 150 ? -5.180 -6.718 18.275 1.00 82.19 150 SER A CA 1
ATOM 1112 C C . SER A 1 150 ? -5.250 -7.920 19.216 1.00 82.19 150 SER A C 1
ATOM 1114 O O . SER A 1 150 ? -6.062 -7.883 20.137 1.00 82.19 150 SER A O 1
ATOM 1116 N N . PHE A 1 151 ? -4.412 -8.943 19.030 1.00 81.12 151 PHE A N 1
ATOM 1117 C CA . PHE A 1 151 ? -4.362 -10.119 19.908 1.00 81.12 151 PHE A CA 1
ATOM 1118 C C . PHE A 1 151 ? -3.812 -9.801 21.300 1.00 81.12 151 PHE A C 1
ATOM 1120 O O . PHE A 1 151 ? -4.451 -10.141 22.291 1.00 81.12 151 PHE A O 1
ATOM 1127 N N . MET A 1 152 ? -2.693 -9.078 21.387 1.00 77.31 152 MET A N 1
ATOM 1128 C CA . MET A 1 152 ? -2.060 -8.746 22.672 1.00 77.31 152 MET A CA 1
ATOM 1129 C C . MET A 1 152 ? -3.000 -7.975 23.603 1.00 77.31 152 MET A C 1
ATOM 1131 O O . MET A 1 152 ? -3.032 -8.221 24.806 1.00 77.31 152 MET A O 1
ATOM 1135 N N . ARG A 1 153 ? -3.833 -7.084 23.050 1.00 72.44 153 ARG A N 1
ATOM 1136 C CA . ARG A 1 153 ? -4.818 -6.335 23.841 1.00 72.44 153 ARG A CA 1
ATOM 1137 C C . ARG A 1 153 ? -5.873 -7.236 24.490 1.00 72.44 153 ARG A C 1
ATOM 1139 O O . ARG A 1 153 ? -6.304 -6.946 25.603 1.00 72.44 153 ARG A O 1
ATOM 1146 N N . ASP A 1 154 ? -6.299 -8.293 23.806 1.00 69.75 154 ASP A N 1
ATOM 1147 C CA . ASP A 1 154 ? -7.283 -9.225 24.360 1.00 69.75 154 ASP A CA 1
ATOM 1148 C C . ASP A 1 154 ? -6.652 -10.116 25.431 1.00 69.75 154 ASP A C 1
ATOM 1150 O O . ASP A 1 154 ? -7.267 -10.313 26.475 1.00 69.75 154 ASP A O 1
ATOM 1154 N N . THR A 1 155 ? -5.402 -10.552 25.241 1.00 65.75 155 THR A N 1
ATOM 1155 C CA . THR A 1 155 ? -4.646 -11.281 26.271 1.00 65.75 155 THR A CA 1
ATOM 1156 C C . THR A 1 155 ? -4.460 -10.431 27.531 1.00 65.75 155 THR A C 1
ATOM 1158 O O . THR A 1 155 ? -4.745 -10.900 28.628 1.00 65.75 155 THR A O 1
ATOM 1161 N N . CYS A 1 156 ? -4.084 -9.152 27.402 1.00 59.03 156 CYS A N 1
ATOM 1162 C CA . CYS A 1 156 ? -3.978 -8.245 28.552 1.00 59.03 156 CYS A CA 1
ATOM 1163 C C . CYS A 1 156 ? -5.327 -8.006 29.247 1.00 59.03 156 CYS A C 1
ATOM 1165 O O . CYS A 1 156 ? -5.382 -7.947 30.473 1.00 59.03 156 CYS A O 1
ATOM 1167 N N . LYS A 1 157 ? -6.426 -7.890 28.486 1.00 59.12 157 LYS A N 1
ATOM 1168 C CA . LYS A 1 157 ? -7.770 -7.764 29.068 1.00 59.12 157 LYS A CA 1
ATOM 1169 C C . LYS A 1 157 ? -8.184 -9.037 29.814 1.00 59.12 157 LYS A C 1
ATOM 1171 O O . LYS A 1 157 ? -8.816 -8.927 30.856 1.00 59.12 157 LYS A O 1
ATOM 1176 N N . SER A 1 158 ? -7.815 -10.210 29.300 1.00 56.41 158 SER A N 1
ATOM 1177 C CA . SER A 1 158 ? -8.065 -11.499 29.950 1.00 56.41 158 SER A CA 1
ATOM 1178 C C . SER A 1 158 ? -7.274 -11.649 31.251 1.00 56.41 158 SER A C 1
ATOM 1180 O O . SER A 1 158 ? -7.822 -12.136 32.228 1.00 56.41 158 SER A O 1
ATOM 1182 N N . VAL A 1 159 ? -6.014 -11.197 31.295 1.00 57.16 159 VAL A N 1
ATOM 1183 C CA . VAL A 1 159 ? -5.158 -11.278 32.497 1.00 57.16 159 VAL A CA 1
ATOM 1184 C C . VAL A 1 159 ? -5.603 -10.303 33.595 1.00 57.16 159 VAL A C 1
ATOM 1186 O O . VAL A 1 159 ? -5.578 -10.648 34.770 1.00 57.16 159 VAL A O 1
ATOM 1189 N N . ASN A 1 160 ? -6.092 -9.112 33.233 1.00 56.75 160 ASN A N 1
ATOM 1190 C CA . ASN A 1 160 ? -6.746 -8.199 34.185 1.00 56.75 160 ASN A CA 1
ATOM 1191 C C . ASN A 1 160 ? -8.204 -8.598 34.515 1.00 56.75 160 ASN A C 1
ATOM 1193 O O . ASN A 1 160 ? -8.862 -7.916 35.303 1.00 56.75 160 ASN A O 1
ATOM 1197 N N . GLY A 1 161 ? -8.717 -9.663 33.892 1.00 51.50 161 GLY A N 1
ATOM 1198 C CA . GLY A 1 161 ? -10.136 -10.015 33.820 1.00 51.50 161 GLY A CA 1
ATOM 1199 C C . GLY A 1 161 ? -10.742 -10.652 35.067 1.00 51.50 161 GLY A C 1
ATOM 1200 O O . GLY A 1 161 ? -11.955 -10.559 35.217 1.00 51.50 161 GLY A O 1
ATOM 1201 N N . ASP A 1 162 ? -9.939 -11.191 35.988 1.00 49.34 162 ASP A N 1
ATOM 1202 C CA . ASP A 1 162 ? -10.457 -11.737 37.256 1.00 49.34 162 ASP A CA 1
ATOM 1203 C C . ASP A 1 162 ? -10.430 -10.712 38.404 1.00 49.34 162 ASP A C 1
ATOM 1205 O O . ASP A 1 162 ? -11.175 -10.838 39.371 1.00 49.34 162 ASP A O 1
ATOM 1209 N N . ASN A 1 163 ? -9.640 -9.639 38.281 1.00 50.06 163 ASN A N 1
ATOM 1210 C CA . ASN A 1 163 ? -9.419 -8.683 39.376 1.00 50.06 163 ASN A CA 1
ATOM 1211 C C . ASN A 1 163 ? -10.108 -7.320 39.177 1.00 50.06 163 ASN A C 1
ATOM 1213 O O . ASN A 1 163 ? -10.201 -6.546 40.123 1.00 50.06 163 ASN A O 1
ATOM 1217 N N . LEU A 1 164 ? -10.609 -7.005 37.973 1.00 44.19 164 LEU A N 1
ATOM 1218 C CA . LEU A 1 164 ? -11.282 -5.723 37.702 1.00 44.19 164 LEU A CA 1
ATOM 1219 C C . LEU A 1 164 ? -12.816 -5.827 37.730 1.00 44.19 164 LEU A C 1
ATOM 1221 O O . LEU A 1 164 ? -13.485 -4.874 38.115 1.00 44.19 164 LEU A O 1
ATOM 1225 N N . GLN A 1 165 ? -13.382 -6.987 37.376 1.00 47.38 165 GLN A N 1
ATOM 1226 C CA . GLN A 1 165 ? -14.829 -7.231 37.458 1.00 47.38 165 GLN A CA 1
ATOM 1227 C C . GLN A 1 165 ? -15.297 -7.342 38.925 1.00 47.38 165 GLN A C 1
ATOM 1229 O O . GLN A 1 165 ? -16.403 -6.917 39.239 1.00 47.38 165 GLN A O 1
ATOM 1234 N N . ALA A 1 166 ? -14.434 -7.836 39.824 1.00 47.12 166 ALA A N 1
ATOM 1235 C CA . ALA A 1 166 ? -14.671 -7.852 41.271 1.00 47.12 166 ALA A CA 1
ATOM 1236 C C . ALA A 1 166 ? -14.522 -6.462 41.924 1.00 47.12 166 ALA A C 1
ATOM 1238 O O . ALA A 1 166 ? -15.193 -6.182 42.908 1.00 47.12 166 ALA A O 1
ATOM 1239 N N . ALA A 1 167 ? -13.698 -5.572 41.355 1.00 41.81 167 ALA A N 1
ATOM 1240 C CA . ALA A 1 167 ? -13.490 -4.214 41.871 1.00 41.81 167 ALA A CA 1
ATOM 1241 C C . ALA A 1 167 ? -14.559 -3.200 41.409 1.00 41.81 167 ALA A C 1
ATOM 1243 O O . ALA A 1 167 ? -14.680 -2.132 41.993 1.00 41.81 167 ALA A O 1
ATOM 1244 N N . LEU A 1 168 ? -15.330 -3.521 40.363 1.00 46.06 168 LEU A N 1
ATOM 1245 C CA . LEU A 1 168 ? -16.427 -2.689 39.843 1.00 46.06 168 LEU A CA 1
ATOM 1246 C C . LEU A 1 168 ? -17.817 -3.159 40.309 1.00 46.06 168 LEU A C 1
ATOM 1248 O O . LEU A 1 168 ? -18.807 -2.517 39.981 1.00 46.06 168 LEU A O 1
ATOM 1252 N N . ALA A 1 169 ? -17.897 -4.263 41.060 1.00 44.62 169 ALA A N 1
ATOM 1253 C CA . ALA A 1 169 ? -19.138 -4.754 41.663 1.00 44.62 169 ALA A CA 1
ATOM 1254 C C . ALA A 1 169 ? -19.425 -4.150 43.056 1.00 44.62 169 ALA A C 1
ATOM 1256 O O . ALA A 1 169 ? -20.456 -4.468 43.641 1.00 44.62 169 ALA A O 1
ATOM 1257 N N . ASP A 1 170 ? -18.538 -3.290 43.575 1.00 37.97 170 ASP A N 1
ATOM 1258 C CA . ASP A 1 170 ? -18.660 -2.667 44.906 1.00 37.97 170 ASP A CA 1
ATOM 1259 C C . ASP A 1 170 ? -19.158 -1.203 44.863 1.00 37.97 170 ASP A C 1
ATOM 1261 O O . ASP A 1 170 ? -19.429 -0.619 45.905 1.00 37.97 170 ASP A O 1
ATOM 1265 N N . ASP A 1 171 ? -19.344 -0.603 43.675 1.00 36.94 171 ASP A N 1
ATOM 1266 C CA . ASP A 1 171 ? -19.763 0.814 43.537 1.00 36.94 171 ASP A CA 1
ATOM 1267 C C . ASP A 1 171 ? -21.253 0.993 43.154 1.00 36.94 171 ASP A C 1
ATOM 1269 O O . ASP A 1 171 ? -21.750 2.108 43.023 1.00 36.94 171 ASP A O 1
ATOM 1273 N N . ASP A 1 172 ? -22.010 -0.103 43.016 1.00 34.41 172 ASP A N 1
ATOM 1274 C CA . ASP A 1 172 ? -23.426 -0.103 42.605 1.00 34.41 172 ASP A CA 1
ATOM 1275 C C . ASP A 1 172 ? -24.395 -0.056 43.811 1.00 34.41 172 ASP A C 1
ATOM 1277 O O . ASP A 1 172 ? -25.318 -0.864 43.945 1.00 34.41 172 ASP A O 1
ATOM 1281 N N . SER A 1 173 ? -24.219 0.907 44.727 1.00 33.62 173 SER A N 1
ATOM 1282 C CA . SER A 1 173 ? -25.219 1.150 45.784 1.00 33.62 173 SER A CA 1
ATOM 1283 C C . SER A 1 173 ? -25.357 2.609 46.249 1.00 33.62 173 SER A C 1
ATOM 1285 O O . SER A 1 173 ? -24.954 2.956 47.351 1.00 33.62 173 SER A O 1
ATOM 1287 N N . GLN A 1 174 ? -26.011 3.444 45.423 1.00 30.67 174 GLN A N 1
ATOM 1288 C CA . GLN A 1 174 ? -26.910 4.586 45.758 1.00 30.67 174 GLN A CA 1
ATOM 1289 C C . GLN A 1 174 ? -27.020 5.509 44.521 1.00 30.67 174 GLN A C 1
ATOM 1291 O O . GLN A 1 174 ? -26.008 5.838 43.929 1.00 30.67 174 GLN A O 1
ATOM 1296 N N . ALA A 1 175 ? -28.137 6.074 44.054 1.00 29.19 175 ALA A N 1
ATOM 1297 C CA . ALA A 1 175 ? -29.564 5.978 44.323 1.00 29.19 175 ALA A CA 1
ATOM 1298 C C . ALA A 1 175 ? -30.312 6.753 43.195 1.00 29.19 175 ALA A C 1
ATOM 1300 O O . ALA A 1 175 ? -29.866 7.814 42.772 1.00 29.19 175 ALA A O 1
ATOM 1301 N N . ASN A 1 176 ? -31.438 6.197 42.728 1.00 32.94 176 ASN A N 1
ATOM 1302 C CA . ASN A 1 176 ? -32.645 6.776 42.095 1.00 32.94 176 ASN A CA 1
ATOM 1303 C C . ASN A 1 176 ? -32.686 8.205 41.495 1.00 32.94 176 ASN A C 1
ATOM 1305 O O . ASN A 1 176 ? -32.475 9.201 42.179 1.00 32.94 176 ASN A O 1
ATOM 1309 N N . GLY A 1 177 ? -33.275 8.299 40.288 1.00 26.58 177 GLY A N 1
ATOM 1310 C CA . GLY A 1 177 ? -33.964 9.506 39.802 1.00 26.58 177 GLY A CA 1
ATOM 1311 C C . GLY A 1 177 ? -34.507 9.390 38.369 1.00 26.58 177 GLY A C 1
ATOM 1312 O O . GLY A 1 177 ? -33.799 9.676 37.410 1.00 26.58 177 GLY A O 1
ATOM 1313 N N . TYR A 1 178 ? -35.768 8.987 38.204 1.00 29.22 178 TYR A N 1
ATOM 1314 C CA . TYR A 1 178 ? -36.489 8.973 36.920 1.00 29.22 178 TYR A CA 1
ATOM 1315 C C . TYR A 1 178 ? -37.091 10.355 36.621 1.00 29.22 178 TYR A C 1
ATOM 1317 O O . TYR A 1 178 ? -37.851 10.885 37.428 1.00 29.22 178 TYR A O 1
ATOM 1325 N N . VAL A 1 179 ? -36.803 10.914 35.439 1.00 31.20 179 VAL A N 1
ATOM 1326 C CA . VAL A 1 179 ? -37.476 12.112 34.906 1.00 31.20 179 VAL A CA 1
ATOM 1327 C C . VAL A 1 179 ? -38.189 11.741 33.607 1.00 31.20 179 VAL A C 1
ATOM 1329 O O . VAL A 1 179 ? -37.567 11.322 32.632 1.00 31.20 179 VAL A O 1
ATOM 1332 N N . VAL A 1 180 ? -39.514 11.884 33.617 1.00 39.81 180 VAL A N 1
ATOM 1333 C CA . VAL A 1 180 ? -40.403 11.745 32.457 1.00 39.81 180 VAL A CA 1
ATOM 1334 C C . VAL A 1 180 ? -40.077 12.839 31.435 1.00 39.81 180 VAL A C 1
ATOM 1336 O O . VAL A 1 180 ? -40.124 14.022 31.763 1.00 39.81 180 VAL A O 1
ATOM 1339 N N . ALA A 1 181 ? -39.765 12.457 30.195 1.00 32.59 181 ALA A N 1
ATOM 1340 C CA . ALA A 1 181 ? -39.585 13.396 29.090 1.00 32.59 181 ALA A CA 1
ATOM 1341 C C . ALA A 1 181 ? -40.910 13.598 28.334 1.00 32.59 181 ALA A C 1
ATOM 1343 O O . ALA A 1 181 ? -41.423 12.680 27.694 1.00 32.59 181 ALA A O 1
ATOM 1344 N N . SER A 1 182 ? -41.449 14.815 28.408 1.00 37.09 182 SER A N 1
ATOM 1345 C CA . SER A 1 182 ? -42.599 15.283 27.630 1.00 37.09 182 SER A CA 1
ATOM 1346 C C . SER A 1 182 ? -42.228 15.488 26.155 1.00 37.09 182 SER A C 1
ATOM 1348 O O . SER A 1 182 ? -41.235 16.142 25.845 1.00 37.09 182 SER A O 1
ATOM 1350 N N . THR A 1 183 ? -43.050 14.980 25.235 1.00 42.28 183 THR A N 1
ATOM 1351 C CA . THR A 1 183 ? -42.977 15.238 23.784 1.00 42.28 183 THR A CA 1
ATOM 1352 C C . THR A 1 183 ? -43.501 16.636 23.429 1.00 42.28 183 THR A C 1
ATOM 1354 O O . THR A 1 183 ? -44.645 16.928 23.785 1.00 42.28 183 THR A O 1
ATOM 1357 N N . PRO A 1 184 ? -42.771 17.475 22.667 1.00 38.09 184 PRO A N 1
ATOM 1358 C CA . PRO A 1 184 ? -43.352 18.689 22.092 1.00 38.09 184 PRO A CA 1
ATOM 1359 C C . PRO A 1 184 ? -43.719 18.520 20.612 1.00 38.09 184 PRO A C 1
ATOM 1361 O O . PRO A 1 184 ? -42.957 17.983 19.810 1.00 38.09 184 PRO A O 1
ATOM 1364 N N . GLY A 1 185 ? -44.922 18.993 20.289 1.00 31.44 185 GLY A N 1
ATOM 1365 C CA . GLY A 1 185 ? -45.584 18.894 18.996 1.00 31.44 185 GLY A CA 1
ATOM 1366 C C . GLY A 1 185 ? -45.049 19.803 17.883 1.00 31.44 185 GLY A C 1
ATOM 1367 O O . GLY A 1 185 ? -44.295 20.749 18.083 1.00 31.44 185 GLY A O 1
ATOM 1368 N N . LYS A 1 186 ? -45.550 19.475 16.691 1.00 42.84 186 LYS A N 1
ATOM 1369 C CA . LYS A 1 186 ? -45.509 20.169 15.398 1.00 42.84 186 LYS A CA 1
ATOM 1370 C C . LYS A 1 186 ? -45.809 21.678 15.484 1.00 42.84 186 LYS A C 1
ATOM 1372 O O . LYS A 1 186 ? -46.844 22.050 16.036 1.00 42.84 186 LYS A O 1
ATOM 1377 N N . LYS A 1 187 ? -44.983 22.517 14.838 1.00 33.19 187 LYS A N 1
ATOM 1378 C CA . LYS A 1 187 ? -45.399 23.825 14.295 1.00 33.19 187 LYS A CA 1
ATOM 1379 C C . LYS A 1 187 ? -44.468 24.342 13.191 1.00 33.19 187 LYS A C 1
ATOM 1381 O O . LYS A 1 187 ? -43.285 24.022 13.156 1.00 33.19 187 LYS A O 1
ATOM 1386 N N . ASP A 1 188 ? -45.090 25.081 12.282 1.00 41.44 188 ASP A N 1
ATOM 1387 C CA . ASP A 1 188 ? -44.686 25.419 10.916 1.00 41.44 188 ASP A CA 1
ATOM 1388 C C . ASP A 1 188 ? -43.540 26.458 10.844 1.00 41.44 188 ASP A C 1
ATOM 1390 O O . ASP A 1 188 ? -43.433 27.326 11.708 1.00 41.44 188 ASP A O 1
ATOM 1394 N N . GLY A 1 189 ? -42.644 26.328 9.852 1.00 40.00 189 GLY A N 1
ATOM 1395 C CA . GLY A 1 189 ? -41.313 26.971 9.838 1.00 40.00 189 GLY A CA 1
ATOM 1396 C C . GLY A 1 189 ? -41.186 28.356 9.175 1.00 40.00 189 GLY A C 1
ATOM 1397 O O . GLY A 1 189 ? -42.184 28.940 8.757 1.00 40.00 189 GLY A O 1
ATOM 1398 N N . PRO A 1 190 ? -39.936 28.853 9.021 1.00 36.16 190 PRO A N 1
ATOM 1399 C CA . PRO A 1 190 ? -39.565 29.814 7.980 1.00 36.16 190 PRO A CA 1
ATOM 1400 C C . PRO A 1 190 ? -38.318 29.410 7.144 1.00 36.16 190 PRO A C 1
ATOM 1402 O O . PRO A 1 190 ? -37.591 28.466 7.444 1.00 36.16 190 PRO A O 1
ATOM 1405 N N . THR A 1 191 ? -38.146 30.143 6.041 1.00 44.66 191 THR A N 1
ATOM 1406 C CA . THR A 1 191 ? -37.319 29.982 4.826 1.00 44.66 191 THR A CA 1
ATOM 1407 C C . THR A 1 191 ? -35.867 29.476 4.961 1.00 44.66 191 THR A C 1
ATOM 1409 O O . THR A 1 191 ? -35.102 29.862 5.839 1.00 44.66 191 THR A O 1
ATOM 1412 N N . SER A 1 192 ? -35.459 28.666 3.972 1.00 50.12 192 SER A N 1
ATOM 1413 C CA . SER A 1 192 ? -34.243 27.835 3.867 1.00 50.12 192 SER A CA 1
ATOM 1414 C C . SER A 1 192 ? -32.870 28.513 4.007 1.00 50.12 192 SER A C 1
ATOM 1416 O O . SER A 1 192 ? -31.867 27.803 4.009 1.00 50.12 192 SER A O 1
ATOM 1418 N N . ALA A 1 193 ? -32.785 29.840 4.106 1.00 45.16 193 ALA A N 1
ATOM 1419 C CA . ALA A 1 193 ? -31.510 30.536 4.288 1.00 45.16 193 ALA A CA 1
ATOM 1420 C C . ALA A 1 193 ? -31.092 30.557 5.769 1.00 45.16 193 ALA A C 1
ATOM 1422 O O . ALA A 1 193 ? -29.975 30.149 6.096 1.00 45.16 193 ALA A O 1
ATOM 1423 N N . ASP A 1 194 ? -32.014 30.894 6.672 1.00 41.94 194 ASP A N 1
ATOM 1424 C CA . ASP A 1 194 ? -31.726 30.994 8.110 1.00 41.94 194 ASP A CA 1
ATOM 1425 C C . ASP A 1 194 ? -31.516 29.617 8.755 1.00 41.94 194 ASP A C 1
ATOM 1427 O O . ASP A 1 194 ? -30.647 29.450 9.610 1.00 41.94 194 ASP A O 1
ATOM 1431 N N . ALA A 1 195 ? -32.196 28.586 8.241 1.00 48.94 195 ALA A N 1
ATOM 1432 C CA . ALA A 1 195 ? -31.999 27.197 8.660 1.00 48.94 195 ALA A CA 1
ATOM 1433 C C . ALA A 1 195 ? -30.573 26.677 8.390 1.00 48.94 195 ALA A C 1
ATOM 1435 O O . ALA A 1 195 ? -30.097 25.784 9.088 1.00 48.94 195 ALA A O 1
ATOM 1436 N N . THR A 1 196 ? -29.869 27.220 7.387 1.00 50.53 196 THR A N 1
ATOM 1437 C CA . THR A 1 196 ? -28.485 26.805 7.105 1.00 50.53 196 THR A CA 1
ATOM 1438 C C . THR A 1 196 ? -27.478 27.466 8.030 1.00 50.53 196 THR A C 1
ATOM 1440 O O . THR A 1 196 ? -26.492 26.824 8.372 1.00 50.53 196 THR A O 1
ATOM 1443 N N . VAL A 1 197 ? -27.734 28.698 8.474 1.00 49.88 197 VAL A N 1
ATOM 1444 C CA . VAL A 1 197 ? -26.846 29.430 9.387 1.00 49.88 197 VAL A CA 1
ATOM 1445 C C . VAL A 1 197 ? -26.943 28.865 10.804 1.00 49.88 197 VAL A C 1
ATOM 1447 O O . VAL A 1 197 ? -25.918 28.723 11.469 1.00 49.88 197 VAL A O 1
ATOM 1450 N N . ASP A 1 198 ? -28.140 28.462 11.239 1.00 46.41 198 ASP A N 1
ATOM 1451 C CA . ASP A 1 198 ? -28.337 27.844 12.556 1.00 46.41 198 ASP A CA 1
ATOM 1452 C C . ASP A 1 198 ? -27.738 26.422 12.621 1.00 46.41 198 ASP A C 1
ATOM 1454 O O . ASP A 1 198 ? -27.056 26.062 13.583 1.00 46.41 198 ASP A O 1
ATOM 1458 N N . LEU A 1 199 ? -27.854 25.645 11.533 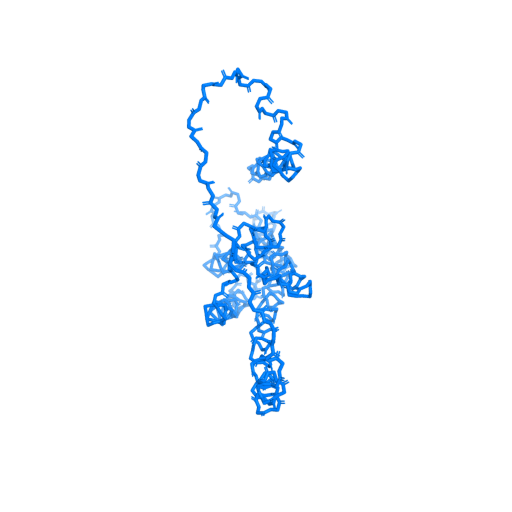1.00 49.25 199 LEU A N 1
ATOM 1459 C CA . LEU A 1 199 ? -27.217 24.325 11.414 1.00 49.25 199 LEU A CA 1
ATOM 1460 C C . LEU A 1 199 ? -25.678 24.415 11.323 1.00 49.25 199 LEU A C 1
ATOM 1462 O O . LEU A 1 199 ? -24.977 23.557 11.864 1.00 49.25 199 LEU A O 1
ATOM 1466 N N . ASP A 1 200 ? -25.140 25.459 10.676 1.00 42.00 200 ASP A N 1
ATOM 1467 C CA . ASP A 1 200 ? -23.691 25.726 10.583 1.00 42.00 200 ASP A CA 1
ATOM 1468 C C . ASP A 1 200 ? -23.103 26.140 11.946 1.00 42.00 200 ASP A C 1
ATOM 1470 O O . ASP A 1 200 ? -21.930 25.886 12.230 1.00 42.00 200 ASP A O 1
ATOM 1474 N N . ARG A 1 201 ? -23.932 26.721 12.827 1.00 46.78 201 ARG A N 1
ATOM 1475 C CA . ARG A 1 201 ? -23.563 27.095 14.199 1.00 46.78 201 ARG A CA 1
ATOM 1476 C C . ARG A 1 201 ? -23.646 25.916 15.176 1.00 46.78 201 ARG A C 1
ATOM 1478 O O . ARG A 1 201 ? -22.816 25.828 16.079 1.00 46.78 201 ARG A O 1
ATOM 1485 N N . GLN A 1 202 ? -24.591 24.992 14.975 1.00 50.59 202 GLN A N 1
ATOM 1486 C CA . GLN A 1 202 ? -24.728 23.761 15.767 1.00 50.59 202 GLN A CA 1
ATOM 1487 C C . GLN A 1 202 ? -23.722 22.660 15.383 1.00 50.59 202 GLN A C 1
ATOM 1489 O O . GLN A 1 202 ? -23.336 21.860 16.238 1.00 50.59 202 GLN A O 1
ATOM 1494 N N . HIS A 1 203 ? -23.258 22.615 14.128 1.00 48.38 203 HIS A N 1
ATOM 1495 C CA . HIS A 1 203 ? -22.366 21.561 13.630 1.00 48.38 203 HIS A CA 1
ATOM 1496 C C . HIS A 1 203 ? -21.211 22.115 12.772 1.00 48.38 203 HIS A C 1
ATOM 1498 O O . HIS A 1 203 ? -21.207 21.938 11.550 1.00 48.38 203 HIS A O 1
ATOM 1504 N N . PRO A 1 204 ? -20.156 22.689 13.385 1.00 48.12 204 PRO A N 1
ATOM 1505 C CA . PRO A 1 204 ? -19.008 23.258 12.661 1.00 48.12 204 PRO A CA 1
ATOM 150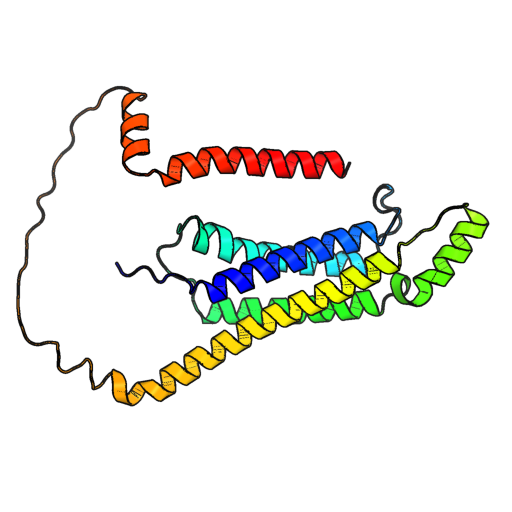6 C C . PRO A 1 204 ? -18.263 22.243 11.770 1.00 48.12 204 PRO A C 1
ATOM 1508 O O . PRO A 1 204 ? -17.554 22.621 10.837 1.00 48.12 204 PRO A O 1
ATOM 1511 N N . GLY A 1 205 ? -18.446 20.939 12.011 1.00 48.50 205 GLY A N 1
ATOM 1512 C CA . GLY A 1 205 ? -17.911 19.872 11.162 1.00 48.50 205 GLY A CA 1
ATOM 1513 C C . GLY A 1 205 ? -18.568 19.782 9.779 1.00 48.50 205 GLY A C 1
ATOM 1514 O O . GLY A 1 205 ? -17.909 19.382 8.822 1.00 48.50 205 GLY A O 1
ATOM 1515 N N . LEU A 1 206 ? -19.830 20.199 9.630 1.00 48.84 206 LEU A N 1
ATOM 1516 C CA . LEU A 1 206 ? -20.559 20.099 8.360 1.00 48.84 206 LEU A CA 1
ATOM 1517 C C . LEU A 1 206 ? -20.036 21.104 7.317 1.00 48.84 206 LEU A C 1
ATOM 1519 O O . LEU A 1 206 ? -19.974 20.797 6.123 1.00 48.84 206 LEU A O 1
ATOM 1523 N N . LYS A 1 207 ? -19.582 22.276 7.781 1.00 48.22 207 LYS A N 1
ATOM 1524 C CA . LYS A 1 207 ? -18.896 23.291 6.971 1.00 48.22 207 LYS A CA 1
ATOM 1525 C C . LYS A 1 207 ? -17.588 22.767 6.396 1.00 48.22 207 LYS A C 1
ATOM 1527 O O . LYS A 1 207 ? -17.309 22.924 5.208 1.00 48.22 207 LYS A O 1
ATOM 1532 N N . ILE A 1 208 ? -16.813 22.093 7.245 1.00 53.66 208 ILE A N 1
ATOM 1533 C CA . ILE A 1 208 ? -15.534 21.492 6.871 1.00 53.66 208 ILE A CA 1
ATOM 1534 C C . ILE A 1 208 ? -15.775 20.374 5.860 1.00 53.66 208 ILE A C 1
ATOM 1536 O O . ILE A 1 208 ? -15.091 20.359 4.849 1.00 53.66 208 ILE A O 1
ATOM 1540 N N . VAL A 1 209 ? -16.789 19.521 6.057 1.00 51.03 209 VAL A N 1
ATOM 1541 C CA . VAL A 1 209 ? -17.171 18.442 5.122 1.00 51.03 209 VAL A CA 1
ATOM 1542 C C . VAL A 1 209 ? -17.536 18.965 3.728 1.00 51.03 209 VAL A C 1
ATOM 1544 O O . VAL A 1 209 ? -17.139 18.372 2.726 1.00 51.03 209 VAL A O 1
ATOM 1547 N N . ARG A 1 210 ? -18.251 20.093 3.628 1.00 55.50 210 ARG A N 1
ATOM 1548 C CA . ARG A 1 210 ? -18.582 20.694 2.321 1.00 55.50 210 ARG A CA 1
ATOM 1549 C C . ARG A 1 210 ? -17.367 21.316 1.632 1.00 55.50 210 ARG A C 1
ATOM 1551 O O . ARG A 1 210 ? -17.258 21.228 0.409 1.00 55.50 210 ARG A O 1
ATOM 1558 N N . CYS A 1 211 ? -16.447 21.905 2.394 1.00 51.03 211 CYS A N 1
ATOM 1559 C CA . CYS A 1 211 ? -15.203 22.447 1.851 1.00 51.03 211 CYS A CA 1
ATOM 1560 C C . CYS A 1 211 ? -14.202 21.345 1.464 1.00 51.03 211 CYS A C 1
ATOM 1562 O O . CYS A 1 211 ? -13.603 21.429 0.395 1.00 51.03 211 CYS A O 1
ATOM 1564 N N . THR A 1 212 ? -14.053 20.288 2.270 1.00 56.00 212 THR A N 1
ATOM 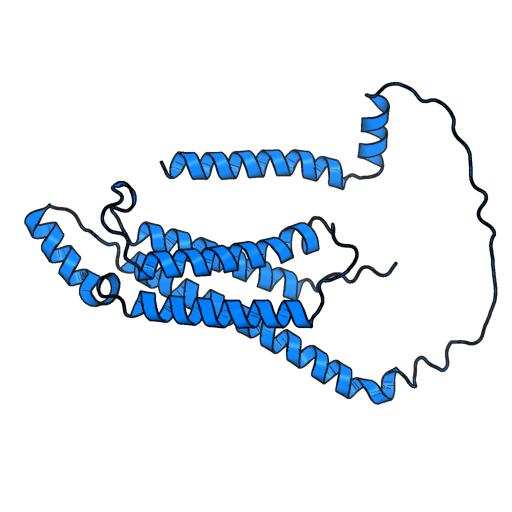1565 C CA . THR A 1 212 ? -13.099 19.194 2.015 1.00 56.00 212 THR A CA 1
ATOM 1566 C C . THR A 1 212 ? -13.580 18.214 0.955 1.00 56.00 212 THR A C 1
ATOM 1568 O O . THR A 1 212 ? -12.767 17.707 0.189 1.00 56.00 212 THR A O 1
ATOM 1571 N N . GLY A 1 213 ? -14.892 17.991 0.833 1.00 51.75 213 GLY A N 1
ATOM 1572 C CA . GLY A 1 213 ? -15.449 17.207 -0.271 1.00 51.75 213 GLY A CA 1
ATOM 1573 C C . GLY A 1 213 ? -15.119 17.823 -1.634 1.00 51.75 213 GLY A C 1
ATOM 1574 O O . GLY A 1 213 ? -14.733 17.113 -2.559 1.00 51.75 213 GLY A O 1
ATOM 1575 N N . ARG A 1 214 ? -15.173 19.159 -1.739 1.00 55.16 214 ARG A N 1
ATOM 1576 C CA . ARG A 1 214 ? -14.819 19.883 -2.969 1.00 55.16 214 ARG A CA 1
ATOM 1577 C C . ARG A 1 214 ? -13.317 19.877 -3.260 1.00 55.16 214 ARG A C 1
ATOM 1579 O O . ARG A 1 214 ? -12.947 19.763 -4.424 1.00 55.16 214 ARG A O 1
ATOM 1586 N N . THR A 1 215 ? -12.450 19.941 -2.247 1.00 55.88 215 THR A N 1
ATOM 1587 C CA . THR A 1 215 ? -10.992 19.872 -2.462 1.00 55.88 215 THR A CA 1
ATOM 1588 C C . THR A 1 215 ? -10.504 18.458 -2.767 1.00 55.88 215 THR A C 1
ATOM 1590 O O . THR A 1 215 ? -9.611 18.302 -3.595 1.00 55.88 215 THR A O 1
ATOM 1593 N N . LEU A 1 216 ? -11.110 17.424 -2.175 1.00 56.09 216 LEU A N 1
ATOM 1594 C CA . LEU A 1 216 ? -10.808 16.024 -2.486 1.00 56.09 216 LEU A CA 1
ATOM 1595 C C . LEU A 1 216 ? -11.264 15.659 -3.905 1.00 56.09 216 LEU A C 1
ATOM 1597 O O . LEU A 1 216 ? -10.523 15.012 -4.638 1.00 56.09 216 LEU A O 1
ATOM 1601 N N . GLN A 1 217 ? -12.449 16.123 -4.315 1.00 63.19 217 GLN A N 1
ATOM 1602 C CA . GLN A 1 217 ? -12.938 15.938 -5.681 1.00 63.19 217 GLN A CA 1
ATOM 1603 C C . GLN A 1 217 ? -12.039 16.661 -6.694 1.00 63.19 217 GLN A C 1
ATOM 1605 O O . GLN A 1 217 ? -11.672 16.069 -7.703 1.00 63.19 217 GLN A O 1
ATOM 1610 N N . PHE A 1 218 ? -11.597 17.886 -6.388 1.00 55.88 218 PHE A N 1
ATOM 1611 C CA . PHE A 1 218 ? -10.624 18.609 -7.210 1.00 55.88 218 PHE A CA 1
ATOM 1612 C C . PHE A 1 218 ? -9.267 17.889 -7.269 1.00 55.88 218 PHE A C 1
ATOM 1614 O O . PHE A 1 218 ? -8.703 17.739 -8.346 1.00 55.88 218 PHE A O 1
ATOM 1621 N N . GLY A 1 219 ? -8.772 17.364 -6.144 1.00 62.03 219 GLY A N 1
ATOM 1622 C CA . GLY A 1 219 ? -7.524 16.598 -6.082 1.00 62.03 219 GLY A CA 1
ATOM 1623 C C . GLY A 1 219 ? -7.574 15.300 -6.890 1.00 62.03 219 GLY A C 1
ATOM 1624 O O . GLY A 1 219 ? -6.672 15.041 -7.681 1.00 62.03 219 GLY A O 1
ATOM 1625 N N . CYS A 1 220 ? -8.648 14.515 -6.765 1.00 58.81 220 CYS A N 1
ATOM 1626 C CA . CYS A 1 220 ? -8.852 13.318 -7.584 1.00 58.81 220 CYS A CA 1
ATOM 1627 C C . CYS A 1 220 ? -8.980 13.652 -9.076 1.00 58.81 220 CYS A C 1
ATOM 1629 O O . CYS A 1 220 ? -8.437 12.920 -9.899 1.00 58.81 220 CYS A O 1
ATOM 1631 N N . SER A 1 221 ? -9.639 14.758 -9.436 1.00 60.50 221 SER A N 1
ATOM 1632 C CA . SER A 1 221 ? -9.726 15.210 -10.829 1.00 60.50 221 SER A CA 1
ATOM 1633 C C . SER A 1 221 ? -8.384 15.699 -11.383 1.00 60.50 221 SER A C 1
ATOM 1635 O O . SER A 1 221 ? -8.086 15.426 -12.539 1.00 60.50 221 SER A O 1
ATOM 1637 N N . VAL A 1 222 ? -7.547 16.358 -10.576 1.00 61.44 222 VAL A N 1
ATOM 1638 C CA . VAL A 1 222 ? -6.194 16.778 -10.981 1.00 61.44 222 VAL A CA 1
ATOM 1639 C C . VAL A 1 222 ? -5.268 15.572 -11.146 1.00 61.44 222 VAL A C 1
ATOM 1641 O O . VAL A 1 222 ? -4.555 15.498 -12.137 1.00 61.44 222 VAL A O 1
ATOM 1644 N N . VAL A 1 223 ? -5.313 14.591 -10.238 1.00 65.44 223 VAL A N 1
ATOM 1645 C CA . VAL A 1 223 ? -4.534 13.346 -10.377 1.00 65.44 223 VAL A CA 1
ATOM 1646 C C . VAL A 1 223 ? -4.975 12.563 -11.614 1.00 65.44 223 VAL A C 1
ATOM 1648 O O . VAL A 1 223 ? -4.130 12.111 -12.376 1.00 65.44 223 VAL A O 1
ATOM 1651 N N . ALA A 1 224 ? -6.282 12.458 -11.867 1.00 60.50 224 ALA A N 1
ATOM 1652 C CA . ALA A 1 224 ? -6.790 11.811 -13.074 1.00 60.50 224 ALA A CA 1
ATOM 1653 C C . ALA A 1 224 ? -6.367 12.540 -14.364 1.00 60.50 224 ALA A C 1
ATOM 1655 O O . ALA A 1 224 ? -6.115 11.881 -15.363 1.00 60.50 224 ALA A O 1
ATOM 1656 N N . LEU A 1 225 ? -6.256 13.874 -14.342 1.00 47.69 225 LEU A N 1
ATOM 1657 C CA . LEU A 1 225 ? -5.852 14.684 -15.497 1.00 47.69 225 LEU A CA 1
ATOM 1658 C C . LEU A 1 225 ? -4.334 14.688 -15.732 1.00 47.69 225 LEU A C 1
ATOM 1660 O O . LEU A 1 225 ? -3.905 14.816 -16.868 1.00 47.69 225 LEU A O 1
ATOM 1664 N N . VAL A 1 226 ? -3.523 14.529 -14.683 1.00 57.81 226 VAL A N 1
ATOM 1665 C CA . VAL A 1 226 ? -2.056 14.397 -14.790 1.00 57.81 226 VAL A CA 1
ATOM 1666 C C . VAL A 1 226 ? -1.638 12.976 -15.202 1.00 57.81 226 VAL A C 1
ATOM 1668 O O . VAL A 1 226 ? -0.532 12.779 -15.699 1.00 57.81 226 VAL A O 1
ATOM 1671 N N . CYS A 1 227 ? -2.507 11.982 -14.997 1.00 44.84 227 CYS A N 1
ATOM 1672 C CA . CYS A 1 227 ? -2.276 10.584 -15.370 1.00 44.84 227 CYS A CA 1
ATOM 1673 C C . CYS A 1 227 ? -2.864 10.175 -16.739 1.00 44.84 227 CYS A C 1
ATOM 1675 O O . CYS A 1 227 ? -2.797 8.991 -17.073 1.00 44.84 227 CYS A O 1
ATOM 1677 N N . ILE A 1 228 ? -3.429 11.115 -17.507 1.00 42.53 228 ILE A N 1
ATOM 1678 C CA . ILE A 1 228 ? -3.804 10.955 -18.927 1.00 42.53 228 ILE A CA 1
ATOM 1679 C C . ILE A 1 228 ? -2.746 11.651 -19.779 1.00 42.53 228 ILE A C 1
ATOM 1681 O O . ILE A 1 228 ? -2.316 11.037 -20.779 1.00 42.53 228 ILE A O 1
#

InterPro domains:
  IPR052649 Non-classical Export Protein 102-like [PTHR28165] (7-161)

=== Feature glossary ===
Reading guide. The protein is described through the following features:

Foldseek 3Di. A 3Di character summarizes, for each residue, the relative orientation of the Cα frame of its nearest spatial neighbor. Because it encodes fold topology rather than chemistry, 3Di alignments detect remote structural similarity that sequence alignment misses.

Contact-map, Ramachandran, and PAE plots. Plot images: a contact map (which residues are close in 3D, as an N×N binary image), a Ramachandran scatter (backbone torsion angles, revealing secondary-structure composition at a glance), and — for AlphaFold structures — a PAE heatmap (pairwise prediction confidence).

Radius of gyration, Cα contacts, bounding box. Radius of gyration (Rg) is the root-mean-square distance of Cα atoms from their centroid — a single number for overall size and compactness. A globular domain of N residues has Rg ≈ 2.2·N^0.38 Å; an extended or disordered chain has a much larger Rg. The Cα contact count is the number of residue pairs whose Cα atoms are within 8 Å and are more than four positions apart in sequence — a standard proxy for tertiary packing density. The bounding box is the smallest axis-aligned box enclosing all Cα atoms.

Secondary structure (8-state, DSSP). Eight-state secondary structure (DSSP): H is the canonical α-helix, G the tighter 3₁₀-helix, I the wider π-helix; E/B are β-structure, T and S are turns and bends, and '-' is everything else. DSSP derives these from the pattern of main-chain N–H···O=C hydrogen bonds, not from the sequence.

B-factor. B-factor (Debye–Waller factor) r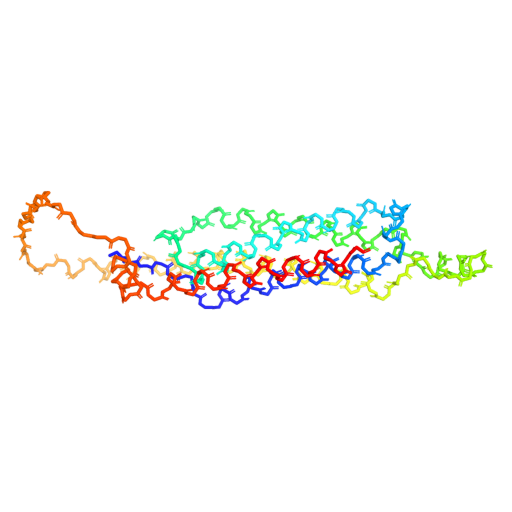eflects atomic displacement in the crystal lattice. It is an experimental observable (units Å²), not a prediction; low values mean the atom is pinned down, high values mean it moves or is heterogeneous across the crystal.

pLDDT. pLDDT is the predicted lDDT-Cα score: AlphaFold's confidence that the local environment of each residue (all inter-atomic distances within 15 Å) is correctly placed. It is a per-residue number between 0 and 100, with higher meaning more reliable.

Nearest PDB structures. Nearest PDB neighbors are the top structural matches found by Foldseek when searching this structure against the entire Protein Data Bank. Each hit reports a TM-score (0 to 1; >0.5 almost always implies the same fold) and an E-value. These are *structural* homologs — they may share no detectable sequence similarity.

Solvent-accessible surface area. Accessible surface area quantifies burial. A residue with SASA near zero is packed into the hydrophobic core; one with SASA >100 Å² sits on the surface. Computed here via the Shrake–Rupley numerical algorithm with a 1.4 Å probe.

Rendered structure images. Structure images are PyMOL renders from six orthogonal camera directions. Cartoon representation draws helices as coils and strands as arrows; sticks shows the backbone as bonds; surface shows the solvent-excluded envelope. Rainbow coloring maps sequence position to hue (blue→red, N→C); chain coloring assigns a distinct color per polypeptide.

Backbone torsions (φ/ψ). φ (phi) and ψ (psi) are the two rotatable backbone dihedrals per residue: φ is the C(i-1)–N–Cα–C torsion, ψ is the N–Cα–C–N(i+1) torsion, both in degrees on (−180°, 180°]. α-helical residues cluster near (−60°, −45°); β-strand residues near (−120°, +130°). A Ramachandran plot is simply a scatter of (φ, ψ) for every residue.

Predicted aligned error. Predicted Aligned Error (PAE) is an AlphaFold confidence matrix: entry (i, j) is the expected error in the position of residue j, in ångströms, when the prediction is superimposed on the true structure at residue i. Low PAE within a block of residues means that block is internally rigid and well-predicted; high PAE between two blocks means their relative placement is uncertain even if each block individually is confident.

mmCIF coordinates. Structure coordinates are given as an mmCIF _atom_site loop: one row per atom with element, residue name, chain id, sequence number, and x/y/z position in Å. Only the four main-chain atoms per residue are included here; side chains are omitted to keep the record compact.

InterPro / GO / CATH / organism. Database cross-references. InterPro integrates a dozen domain/family signature databases into unified entries with residue-range hits. GO terms attach function/process/location labels with evidence codes. CATH codes position the fold in a four-level structural taxonomy. Organism is the NCBI-taxonomy species name.

Secondary structure (3-state, P-SEA). SS3 is a coarse helix/strand/coil call (letters a/b/c) made by the P-SEA algorithm from inter-Cα distances and dihedrals. It is less detailed than DSSP but needs only Cα positions.

Sequence. Sequence gives the chain of amino acids in standard one-letter code (A=alanine, C=cysteine, …, Y=tyrosine), read N→C. It is the only feature that is directly encoded by the gene; all structural features are derived from the folded form of this sequence.